Protein AF-A0A2G6EPQ1-F1 (afdb_monomer)

Secondary structure (DSSP, 8-state):
-TTTS-SSHHHHTTSBPTTSSSBHHHHHHHHHHHTTPPPTTS-SS-HHHHHHHHHHHHHHHHT-HHHHHHHTT-S-HHHHHHHHHHHHHHHHHHHHHHHHHHHHHHHHHHHHHHTTTTS-EEGGG--HHHHHHHHTTSEEE--SSSS-EE---SS-SBSSS--BSS-TT-GGGB-TTSPBPBS-B------TTT-SS---EEE-HHHHHHHHHHHTT--HHHHHHHHHHHHHHHHHHHHHHHHHHHHIIIIIIIIIII-TT--HHHHHHHHHHHHHHHHHHHHHHHHS--TTHHHHHHHHHHHHHHHHHHHHHHHHH-TT---

Mean predicted aligned error: 8.38 Å

Sequence (323 aa):
MQITGHFFPQTGLGGTVAGGDTFLLQALDKSLVDLGFSEYTSGIKNKIDVFAITAALMFGTAGLPHVIVRFFTVPKVKDARSSAGWALFFIALLYTTAGAVGAFARYNVIETVNTKDNTGTDYVQMPQWFKNWENSGLISWYDHNGDGKVQYAAGKSVQGKPQFVGTSTDPKARGEYGQRLVTNPSDGKFDINKQPFANELYVDRDIMVLANPEIAKLPNWVIALVAAGAMAAALSTAAGLLLVISTAVAHDLLKKTIKPDISERSELLSARLAAAAAIGIAGYFGLNPPGYVAALVALAFGLASASFFPAIILGIFNKKMNR

Solvent-accessible surface area (backbone atoms only — not comparable to full-atom values): 17632 Å² total; per-residue (Å²): 77,86,58,35,61,35,90,50,48,54,65,26,46,79,19,37,30,64,93,53,92,49,37,38,56,60,53,42,26,50,57,29,38,58,26,45,36,74,44,77,85,57,78,93,62,57,68,65,57,52,49,51,54,51,48,26,48,55,37,10,58,72,37,36,65,70,60,56,58,59,54,72,73,45,94,44,72,70,59,39,53,51,53,49,50,53,50,51,50,54,50,51,56,48,62,51,31,50,61,25,45,44,52,52,18,54,46,51,53,45,45,69,34,18,38,94,81,68,74,32,35,46,54,79,75,53,56,68,61,58,57,53,39,35,57,70,58,50,28,47,61,46,75,78,85,75,79,62,43,39,31,69,33,44,74,53,23,36,63,76,73,80,41,58,44,74,54,80,84,44,78,87,21,39,44,97,76,68,45,62,36,61,76,40,65,38,91,45,79,66,57,75,91,44,19,91,58,46,13,16,45,39,71,43,79,81,45,46,56,70,44,31,46,56,76,69,66,52,60,68,71,57,49,51,51,54,54,49,49,54,50,50,53,52,50,54,50,51,54,46,52,41,50,47,52,11,46,45,49,22,48,54,44,35,30,71,66,73,41,70,88,60,50,72,70,57,3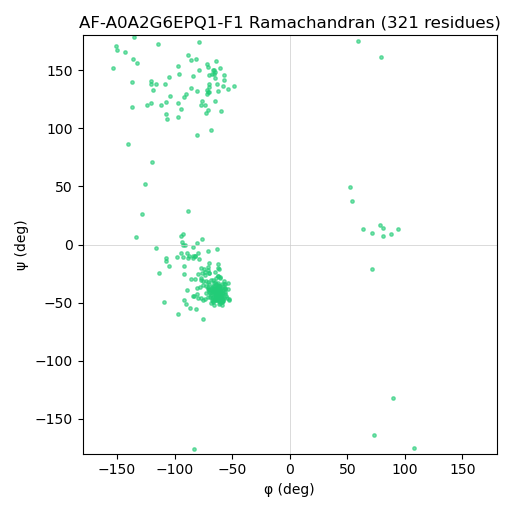6,55,50,43,20,52,50,45,34,52,50,51,49,53,53,52,50,53,43,65,77,55,64,64,98,49,56,70,57,53,52,52,48,52,29,41,49,32,27,68,55,40,27,55,55,52,50,38,65,74,73,36,92,84,64,78,134

pLDDT: mean 85.07, std 6.99, range [52.41, 95.69]

Foldseek 3Di:
DQFFPDPALLVLQQGHGPPDPDRLLRLLQVLQQQQQHHRPPDDPDDPVVVVVLVLLLVLLVVLDPLVVVVLVVDPDPVVSVVVVVVVVVVVVSCVSRVSSLLSLLSVLVSCQALNPVRNGAAPLPRDPLQLVCQLVQQKAFDDPPPPNGQHAGPDDQFDDRWAFDDHSPDPVQADPSRGGDTPTGDPQDDDVVRYPGGGGMHHHSVCSSLSSCVSVVHDPVVSVVVVVVVVCVVVVVLVSVLQVQLCCVLPVVPCVPPNVPDDPVRSVVSSVVSSVVVVVVVVVCVVVPDPCPVVVVSVSSNVSSVPRSVVVCCVVPPPPDDD

Radius of gyration: 24.63 Å; Cα contacts (8 Å, |Δi|>4): 369; chains: 1; bounding box: 64×42×74 Å

Structure (mmCIF, N/CA/C/O backbone):
data_AF-A0A2G6EPQ1-F1
#
_entry.id   AF-A0A2G6EPQ1-F1
#
loop_
_atom_site.group_PDB
_atom_site.id
_atom_site.type_symbol
_atom_site.label_atom_id
_atom_site.label_alt_id
_atom_site.label_comp_id
_atom_site.label_asym_id
_atom_site.label_entity_id
_atom_site.label_seq_id
_atom_site.pdbx_PDB_ins_code
_atom_site.Cartn_x
_atom_site.Cartn_y
_atom_site.Cartn_z
_atom_site.occupancy
_atom_site.B_iso_or_equiv
_atom_site.auth_seq_id
_atom_site.auth_comp_id
_atom_site.auth_asym_id
_atom_site.auth_atom_id
_atom_site.pdbx_PDB_model_num
ATOM 1 N N . MET A 1 1 ? 6.751 -19.702 -4.506 1.00 52.41 1 MET A N 1
ATOM 2 C CA . MET A 1 1 ? 7.150 -20.922 -5.245 1.00 52.41 1 MET A CA 1
ATOM 3 C C . MET A 1 1 ? 8.056 -20.642 -6.438 1.00 52.41 1 MET A C 1
ATOM 5 O O . MET A 1 1 ? 9.127 -21.217 -6.448 1.00 52.41 1 MET A O 1
ATOM 9 N N . GLN A 1 2 ? 7.703 -19.776 -7.400 1.00 57.97 2 GLN A N 1
ATOM 10 C CA . GLN A 1 2 ? 8.540 -19.586 -8.604 1.00 57.97 2 GLN A CA 1
ATOM 11 C C . GLN A 1 2 ? 9.877 -18.863 -8.357 1.00 57.97 2 GLN A C 1
ATOM 13 O O . GLN A 1 2 ? 10.858 -19.222 -8.990 1.00 57.97 2 GLN A O 1
ATOM 18 N N . ILE A 1 3 ? 9.940 -17.906 -7.420 1.00 60.66 3 ILE A N 1
ATOM 19 C CA . ILE A 1 3 ? 11.172 -17.127 -7.183 1.00 60.66 3 ILE A CA 1
ATOM 20 C C . ILE A 1 3 ? 12.090 -17.783 -6.155 1.00 60.66 3 ILE A C 1
ATOM 22 O O . ILE A 1 3 ? 13.284 -17.735 -6.345 1.00 60.66 3 ILE A O 1
ATOM 26 N N . THR A 1 4 ? 11.585 -18.378 -5.069 1.00 61.91 4 THR A N 1
ATOM 27 C CA . THR A 1 4 ? 12.445 -18.933 -3.995 1.00 61.91 4 THR A CA 1
ATOM 28 C C . THR A 1 4 ? 12.049 -20.334 -3.532 1.00 61.91 4 THR A C 1
ATOM 30 O O . THR A 1 4 ? 12.541 -20.823 -2.525 1.00 61.91 4 THR A O 1
ATOM 33 N N . GLY A 1 5 ? 11.091 -20.992 -4.194 1.00 64.06 5 GLY A N 1
ATOM 34 C CA . GLY A 1 5 ? 10.614 -22.326 -3.793 1.00 64.06 5 GLY A CA 1
ATOM 35 C C . GLY A 1 5 ? 9.773 -22.374 -2.507 1.00 64.06 5 GLY A C 1
ATOM 36 O O . GLY A 1 5 ? 8.959 -23.279 -2.350 1.00 64.06 5 GLY A O 1
ATOM 37 N N . HIS A 1 6 ? 9.864 -21.376 -1.624 1.00 71.44 6 HIS A N 1
ATOM 38 C CA . HIS A 1 6 ? 9.130 -21.353 -0.357 1.00 71.44 6 HIS A CA 1
ATOM 39 C C . HIS A 1 6 ? 7.613 -21.146 -0.531 1.00 71.44 6 HIS A C 1
ATOM 41 O O . HIS A 1 6 ? 7.149 -20.422 -1.425 1.00 71.44 6 HIS A O 1
ATOM 47 N N . PHE A 1 7 ? 6.845 -21.785 0.361 1.00 71.81 7 PHE A N 1
ATOM 48 C CA . PHE A 1 7 ? 5.388 -21.646 0.458 1.00 71.81 7 PHE A CA 1
ATOM 49 C C . PHE A 1 7 ? 4.988 -20.333 1.140 1.00 71.81 7 PHE A C 1
ATOM 51 O O . PHE A 1 7 ? 4.135 -19.608 0.634 1.00 71.81 7 PHE A O 1
ATOM 58 N N . PHE A 1 8 ? 5.637 -19.992 2.258 1.00 74.44 8 PHE A N 1
ATOM 59 C CA . PHE A 1 8 ? 5.368 -18.748 2.973 1.00 74.44 8 PHE A CA 1
ATOM 60 C C . PHE A 1 8 ? 6.270 -17.610 2.464 1.00 74.44 8 PHE A C 1
ATOM 62 O O . PHE A 1 8 ? 7.496 -17.770 2.447 1.00 74.44 8 PHE A O 1
ATOM 69 N N . PRO A 1 9 ? 5.712 -16.434 2.113 1.00 74.75 9 PRO A N 1
ATOM 70 C CA . PRO A 1 9 ? 6.507 -15.297 1.645 1.00 74.75 9 PRO A CA 1
ATOM 71 C C . PRO A 1 9 ? 7.568 -14.854 2.659 1.00 74.75 9 PRO A C 1
ATOM 73 O O . PRO A 1 9 ? 8.707 -14.593 2.286 1.00 74.75 9 PRO A O 1
ATOM 76 N N . GLN A 1 10 ? 7.227 -14.870 3.951 1.00 78.06 10 GLN A N 1
ATOM 77 C CA . GLN A 1 10 ? 8.130 -14.499 5.047 1.00 78.06 10 GLN A CA 1
ATOM 78 C C . GLN A 1 10 ? 9.412 -15.343 5.106 1.00 78.06 10 GLN A C 1
ATOM 80 O O . GLN A 1 10 ? 10.482 -14.809 5.368 1.00 78.06 10 GLN A O 1
ATOM 85 N N . THR A 1 11 ? 9.330 -16.644 4.806 1.00 75.50 11 THR A N 1
ATOM 86 C CA . THR A 1 11 ? 10.513 -17.517 4.739 1.00 75.50 11 THR A CA 1
ATOM 87 C C . THR A 1 11 ? 11.271 -17.352 3.427 1.00 75.50 11 THR A C 1
ATOM 89 O O . THR A 1 11 ? 12.472 -17.573 3.379 1.00 75.50 11 THR A O 1
ATOM 92 N N . GLY A 1 12 ? 10.578 -16.927 2.367 1.00 68.62 12 GLY A N 1
ATOM 93 C CA . GLY A 1 12 ? 11.183 -16.693 1.063 1.00 68.62 12 GLY A CA 1
ATOM 94 C C . GLY A 1 12 ? 12.023 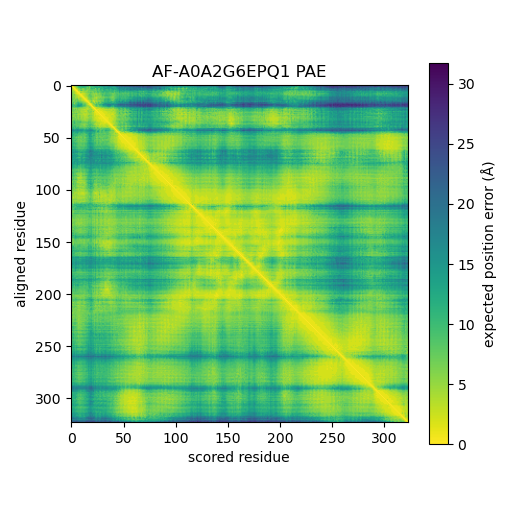-15.414 0.983 1.00 68.62 12 GLY A C 1
ATOM 95 O O . GLY A 1 12 ? 12.893 -15.351 0.127 1.00 68.62 12 GLY A O 1
ATOM 96 N N . LEU A 1 13 ? 11.817 -14.430 1.868 1.00 70.19 13 LEU A N 1
ATOM 97 C CA . LEU A 1 13 ? 12.670 -13.232 1.964 1.00 70.19 13 LEU A CA 1
ATOM 98 C C . LEU A 1 13 ? 14.141 -13.583 2.226 1.00 70.19 13 LEU A C 1
ATOM 100 O O . LEU A 1 13 ? 15.034 -12.996 1.626 1.00 70.19 13 LEU A O 1
ATOM 104 N N . GLY A 1 14 ? 14.378 -14.550 3.114 1.00 67.31 14 GLY A N 1
ATOM 105 C CA . GLY A 1 14 ? 15.708 -15.084 3.418 1.00 67.31 14 GLY A CA 1
ATOM 106 C C . GLY A 1 14 ? 16.086 -16.311 2.586 1.00 67.31 14 GLY A C 1
ATOM 107 O O . GLY A 1 14 ? 17.072 -16.964 2.905 1.00 67.31 14 GLY A O 1
ATOM 108 N N . GLY A 1 15 ? 15.290 -16.662 1.571 1.00 72.88 15 GLY A N 1
ATOM 109 C CA . GLY A 1 15 ? 15.537 -17.806 0.695 1.00 72.88 15 GLY A CA 1
ATOM 110 C C . GLY A 1 15 ? 16.422 -17.449 -0.500 1.00 72.88 15 GLY A C 1
ATOM 111 O O . GLY A 1 15 ? 16.584 -16.274 -0.846 1.00 72.88 15 GLY A O 1
ATOM 112 N N . THR A 1 16 ? 16.983 -18.469 -1.146 1.00 74.06 16 THR A N 1
ATOM 113 C CA . THR A 1 16 ? 17.725 -18.316 -2.404 1.00 74.06 16 THR A CA 1
ATOM 114 C C . THR A 1 16 ? 16.779 -18.184 -3.591 1.00 74.06 16 THR A C 1
ATOM 116 O O . THR A 1 16 ? 15.658 -18.700 -3.567 1.00 74.06 16 THR A O 1
ATOM 119 N N . VAL A 1 17 ? 17.213 -17.468 -4.629 1.00 72.12 17 VAL A N 1
ATOM 120 C CA . VAL A 1 17 ? 16.462 -17.380 -5.886 1.00 72.12 17 VAL A CA 1
ATOM 121 C C . VAL A 1 17 ? 16.511 -18.734 -6.606 1.00 72.12 17 VAL A C 1
ATOM 123 O O . VAL A 1 17 ? 17.543 -19.400 -6.648 1.00 72.12 17 VAL A O 1
ATOM 126 N N . ALA A 1 18 ? 15.386 -19.171 -7.163 1.00 60.66 18 ALA A N 1
ATOM 127 C CA . ALA A 1 18 ? 15.215 -20.459 -7.810 1.00 60.66 18 ALA A CA 1
ATOM 128 C C . ALA A 1 18 ? 16.200 -20.587 -8.982 1.00 60.66 18 ALA A C 1
ATOM 130 O O . ALA A 1 18 ? 16.114 -19.850 -9.963 1.00 60.66 18 ALA A O 1
ATOM 131 N N . GLY A 1 19 ? 17.136 -21.532 -8.862 1.00 57.78 19 GLY A N 1
ATOM 132 C CA . GLY A 1 19 ? 18.186 -21.768 -9.856 1.00 57.78 19 GLY A CA 1
ATOM 133 C C . GLY A 1 19 ? 19.515 -21.045 -9.601 1.00 57.78 19 GLY A C 1
ATOM 134 O O . GLY A 1 19 ? 20.340 -21.020 -10.509 1.00 57.78 19 GLY A O 1
ATOM 135 N N . GLY A 1 20 ? 19.748 -20.484 -8.406 1.00 61.66 20 GLY A N 1
ATOM 136 C CA . GLY A 1 20 ? 21.048 -19.930 -8.008 1.00 61.66 20 GLY A CA 1
ATOM 137 C C . GLY A 1 20 ? 21.327 -20.000 -6.500 1.00 61.66 20 GLY A C 1
ATOM 138 O O . GLY A 1 20 ? 20.440 -20.305 -5.704 1.00 61.66 20 GLY A O 1
ATOM 139 N N . ASP A 1 21 ? 22.568 -19.683 -6.115 1.00 68.88 21 ASP A N 1
ATOM 140 C CA . ASP A 1 21 ? 23.042 -19.686 -4.715 1.00 68.88 21 ASP A CA 1
ATOM 141 C C . ASP A 1 21 ? 22.877 -18.325 -4.010 1.00 68.88 21 ASP A C 1
ATOM 143 O O . ASP A 1 21 ? 23.226 -18.164 -2.840 1.00 68.88 21 ASP A O 1
ATOM 147 N N . THR A 1 22 ? 22.356 -17.314 -4.707 1.00 73.81 22 THR A N 1
ATOM 148 C CA . THR A 1 22 ? 22.170 -15.962 -4.169 1.00 73.81 22 THR A CA 1
ATOM 149 C C . THR A 1 22 ? 20.847 -15.816 -3.427 1.00 73.81 22 THR A C 1
ATOM 151 O O . THR A 1 22 ? 19.779 -16.200 -3.911 1.00 73.81 22 THR A O 1
ATOM 154 N N . PHE A 1 23 ? 20.911 -15.194 -2.249 1.00 82.00 23 PHE A N 1
ATOM 155 C CA . PHE A 1 23 ? 19.728 -14.805 -1.485 1.00 82.00 23 PHE A CA 1
ATOM 156 C C . PHE A 1 23 ? 18.909 -13.754 -2.237 1.00 82.00 23 PHE A C 1
ATOM 158 O O . PHE A 1 23 ? 19.473 -12.841 -2.842 1.00 82.00 23 PHE A O 1
ATOM 165 N N . LEU A 1 24 ? 17.580 -13.835 -2.139 1.00 79.38 24 LEU A N 1
ATOM 166 C CA . LEU A 1 24 ? 16.664 -12.886 -2.777 1.00 79.38 24 LEU A CA 1
ATOM 167 C C . LEU A 1 24 ? 16.995 -11.433 -2.425 1.00 79.38 24 LEU A C 1
ATOM 169 O O . LEU A 1 24 ? 17.049 -10.589 -3.311 1.00 79.38 24 LEU A O 1
ATOM 173 N N . LEU A 1 25 ? 17.218 -11.140 -1.141 1.00 79.00 25 LEU A N 1
ATOM 174 C CA . LEU A 1 25 ? 17.531 -9.783 -0.687 1.00 79.00 25 LEU A CA 1
ATOM 175 C C . LEU A 1 25 ? 18.829 -9.257 -1.300 1.00 79.00 25 LEU A C 1
ATOM 177 O O . LEU A 1 25 ? 18.876 -8.110 -1.721 1.00 79.00 25 LEU A O 1
ATOM 181 N N . GLN A 1 26 ? 19.844 -10.110 -1.422 1.00 79.88 26 GLN A N 1
ATOM 182 C CA . GLN A 1 26 ? 21.113 -9.736 -2.037 1.00 79.88 26 GLN A CA 1
ATOM 183 C C . GLN A 1 26 ? 20.970 -9.531 -3.551 1.00 79.88 26 GLN A C 1
ATOM 185 O O . GLN A 1 26 ? 21.533 -8.590 -4.104 1.00 79.88 26 GLN A O 1
ATOM 190 N N . ALA A 1 27 ? 20.203 -10.392 -4.226 1.00 77.81 27 ALA A N 1
ATOM 191 C CA . ALA A 1 27 ? 19.904 -10.247 -5.648 1.00 77.81 27 ALA A CA 1
ATOM 192 C C . ALA A 1 27 ? 19.096 -8.968 -5.927 1.00 77.81 27 ALA A C 1
ATOM 194 O O . ALA A 1 27 ? 19.376 -8.260 -6.893 1.00 77.81 27 ALA A O 1
ATOM 195 N N . LEU A 1 28 ? 18.133 -8.654 -5.057 1.00 80.00 28 LEU A N 1
ATOM 196 C CA . LEU A 1 28 ? 17.343 -7.432 -5.123 1.00 80.00 28 LEU A CA 1
ATOM 197 C C . LEU A 1 28 ? 18.207 -6.195 -4.862 1.00 80.00 28 LEU A C 1
ATOM 199 O O . LEU A 1 28 ? 18.148 -5.265 -5.655 1.00 80.00 28 LEU A O 1
ATOM 203 N N . ASP A 1 29 ? 19.026 -6.185 -3.808 1.00 84.56 29 ASP A N 1
ATOM 204 C CA . ASP A 1 29 ? 19.921 -5.062 -3.507 1.00 84.56 29 ASP A CA 1
ATOM 205 C C . ASP A 1 29 ? 20.882 -4.799 -4.666 1.00 84.56 29 ASP A C 1
ATOM 207 O O . ASP A 1 29 ? 20.982 -3.663 -5.122 1.00 84.56 29 ASP A O 1
ATOM 211 N N . LYS A 1 30 ? 21.504 -5.848 -5.219 1.00 83.88 30 LYS A N 1
ATOM 212 C CA . LYS A 1 30 ? 22.379 -5.722 -6.389 1.00 83.88 30 LYS A CA 1
ATOM 213 C C . LYS A 1 30 ? 21.639 -5.127 -7.588 1.00 83.88 30 LYS A C 1
ATOM 215 O O . LYS A 1 30 ? 22.087 -4.137 -8.148 1.00 83.88 30 LYS A O 1
ATOM 220 N N . SER A 1 31 ? 20.488 -5.695 -7.948 1.00 80.19 31 SER A N 1
ATOM 221 C CA . SER A 1 31 ? 19.692 -5.214 -9.081 1.00 80.19 31 SER A CA 1
ATOM 222 C C . SER A 1 31 ? 19.242 -3.762 -8.894 1.00 80.19 31 SER A C 1
ATOM 224 O O . SER A 1 31 ? 19.249 -2.983 -9.840 1.00 80.19 31 SER A O 1
ATOM 226 N N . LEU A 1 32 ? 18.895 -3.365 -7.670 1.00 82.88 32 LEU A N 1
ATOM 227 C CA . LEU A 1 32 ? 18.527 -1.989 -7.362 1.00 82.88 32 LEU A CA 1
ATOM 228 C C . LEU A 1 32 ? 19.705 -1.029 -7.485 1.00 82.88 32 LEU A C 1
ATOM 230 O O . LEU A 1 32 ? 19.544 0.021 -8.104 1.00 82.88 32 LEU A O 1
ATOM 234 N N . VAL A 1 33 ? 20.861 -1.389 -6.931 1.00 85.19 33 VAL A N 1
ATOM 235 C CA . VAL A 1 33 ? 22.076 -0.569 -7.000 1.00 85.19 33 VAL A CA 1
ATOM 236 C C . VAL A 1 33 ? 22.552 -0.421 -8.444 1.00 85.19 33 VAL A C 1
ATOM 238 O O . VAL A 1 33 ? 22.836 0.699 -8.859 1.00 85.19 33 VAL A O 1
ATOM 241 N N . ASP A 1 34 ? 22.547 -1.502 -9.229 1.00 83.31 34 ASP A N 1
ATOM 242 C CA . ASP A 1 34 ? 22.919 -1.483 -10.652 1.00 83.31 34 ASP A CA 1
ATOM 243 C C . ASP A 1 34 ? 22.005 -0.551 -11.476 1.00 83.31 34 ASP A C 1
ATOM 245 O O . ASP A 1 34 ? 22.421 0.019 -12.483 1.00 83.31 34 ASP A O 1
ATOM 249 N N . LEU A 1 35 ? 20.759 -0.359 -11.034 1.00 83.25 35 LEU A N 1
ATOM 250 C CA . LEU A 1 35 ? 19.774 0.529 -11.656 1.00 83.25 35 LEU A CA 1
ATOM 251 C C . LEU A 1 35 ? 19.741 1.936 -11.035 1.00 83.25 35 LEU A C 1
ATOM 253 O O . LEU A 1 35 ? 18.857 2.728 -11.363 1.00 83.25 35 LEU A O 1
ATOM 257 N N . GLY A 1 36 ? 20.673 2.256 -10.134 1.00 78.25 36 GLY A N 1
ATOM 258 C CA . GLY A 1 36 ? 20.800 3.566 -9.492 1.00 78.25 36 GLY A CA 1
ATOM 259 C C . GLY A 1 36 ? 19.858 3.809 -8.306 1.00 78.25 36 GLY A C 1
ATOM 260 O O . GLY A 1 36 ? 19.782 4.932 -7.798 1.00 78.25 36 GLY A O 1
ATOM 261 N N . PHE A 1 37 ? 19.115 2.795 -7.849 1.00 83.75 37 PHE A N 1
ATOM 262 C CA . PHE A 1 37 ? 18.295 2.883 -6.639 1.00 83.75 37 PHE A CA 1
ATOM 263 C C . PHE A 1 37 ? 19.137 2.674 -5.374 1.00 83.75 37 PHE A C 1
ATOM 265 O O . PHE A 1 37 ? 20.203 2.067 -5.390 1.00 83.75 37 PHE A O 1
ATOM 272 N N . SER A 1 38 ? 18.617 3.137 -4.236 1.00 80.06 38 SER A N 1
ATOM 273 C CA . SER A 1 38 ? 19.144 2.736 -2.932 1.00 80.06 38 SER A CA 1
ATOM 274 C C . SER A 1 38 ? 18.872 1.253 -2.671 1.00 80.06 38 SER A C 1
ATOM 276 O O . SER A 1 38 ? 17.799 0.755 -3.033 1.00 80.06 38 SER A O 1
ATOM 278 N N . GLU A 1 39 ? 19.791 0.595 -1.963 1.00 79.81 39 GLU A N 1
ATOM 279 C CA . GLU A 1 39 ? 19.600 -0.759 -1.434 1.00 79.81 39 GLU A CA 1
ATOM 280 C C . GLU A 1 39 ? 18.250 -0.862 -0.715 1.00 79.81 39 GLU A C 1
ATOM 282 O O . GLU A 1 39 ? 17.864 0.027 0.055 1.00 79.81 39 GLU A O 1
ATOM 287 N N . TYR A 1 40 ? 17.534 -1.957 -0.952 1.00 76.88 40 TYR A N 1
ATOM 288 C CA . TYR A 1 40 ? 16.266 -2.256 -0.299 1.00 76.88 40 TYR A CA 1
ATOM 289 C C . TYR A 1 40 ? 16.439 -2.404 1.216 1.00 76.88 40 TYR A C 1
ATOM 291 O O . TYR A 1 40 ? 15.544 -2.048 1.982 1.00 76.88 40 TYR A O 1
ATOM 299 N N . THR A 1 41 ? 17.593 -2.920 1.645 1.00 76.06 41 THR A N 1
ATOM 300 C CA . THR A 1 41 ? 17.926 -3.160 3.055 1.00 76.06 41 THR A CA 1
ATOM 301 C C . THR A 1 41 ? 18.484 -1.928 3.777 1.00 76.06 41 THR A C 1
ATOM 303 O O . THR A 1 41 ? 18.540 -1.916 5.011 1.00 76.06 41 THR A O 1
ATOM 306 N N . SER A 1 42 ? 18.835 -0.862 3.049 1.00 74.31 42 SER A N 1
ATOM 307 C CA . SER A 1 42 ? 19.347 0.369 3.655 1.00 74.31 42 SER A CA 1
ATOM 308 C C . SER A 1 42 ? 18.249 1.142 4.401 1.00 74.31 42 SER A C 1
ATOM 310 O O . SER A 1 42 ? 17.142 1.378 3.910 1.00 74.31 42 SER A O 1
ATOM 312 N N . GLY A 1 43 ? 18.542 1.549 5.639 1.00 65.50 43 GLY A N 1
ATOM 313 C CA . GLY A 1 43 ? 17.617 2.335 6.453 1.00 65.50 43 GLY A CA 1
ATOM 314 C C . GLY A 1 43 ? 17.471 3.762 5.919 1.00 65.50 43 GLY A C 1
ATOM 315 O O . GLY A 1 43 ? 18.413 4.542 5.977 1.00 65.50 43 GLY A O 1
ATOM 316 N N . ILE A 1 44 ? 16.271 4.130 5.462 1.00 64.88 44 ILE A N 1
ATOM 317 C CA . ILE A 1 44 ? 15.981 5.448 4.857 1.00 64.88 44 ILE A CA 1
ATOM 318 C C . ILE A 1 44 ? 15.990 6.592 5.899 1.00 64.88 44 ILE A C 1
ATOM 320 O O . ILE A 1 44 ? 16.099 7.765 5.543 1.00 64.88 44 ILE A O 1
ATOM 324 N N . LYS A 1 45 ? 15.853 6.284 7.198 1.00 76.88 45 LYS A N 1
ATOM 325 C CA . LYS A 1 45 ? 15.729 7.272 8.286 1.00 76.88 45 LYS A CA 1
ATOM 326 C C . LYS A 1 45 ? 16.582 6.919 9.499 1.00 76.88 45 LYS A C 1
ATOM 328 O O . LYS A 1 45 ? 16.935 5.760 9.711 1.00 76.88 45 LYS A O 1
ATOM 333 N N . ASN A 1 46 ? 16.854 7.928 10.330 1.00 87.25 46 ASN A N 1
ATOM 334 C CA . ASN A 1 46 ? 17.514 7.740 11.617 1.00 87.25 46 ASN A CA 1
ATOM 335 C C . ASN A 1 46 ? 16.719 6.748 12.487 1.00 87.25 46 ASN A C 1
ATOM 337 O O . ASN A 1 46 ? 15.488 6.777 12.515 1.00 87.25 46 ASN A O 1
ATOM 341 N N . LYS A 1 47 ? 17.418 5.884 13.229 1.00 85.88 47 LYS A N 1
ATOM 342 C CA . LYS A 1 47 ? 16.807 4.862 14.093 1.00 85.88 47 LYS A CA 1
ATOM 343 C C . LYS A 1 47 ? 15.859 5.469 15.129 1.00 85.88 47 LYS A C 1
ATOM 345 O O . LYS A 1 47 ? 14.837 4.863 15.437 1.00 85.88 47 LYS A O 1
ATOM 350 N N . ILE A 1 48 ? 16.172 6.669 15.625 1.00 89.19 48 ILE A N 1
ATOM 351 C CA . ILE A 1 48 ? 15.312 7.403 16.566 1.00 89.19 48 ILE A CA 1
ATOM 352 C C . ILE A 1 48 ? 14.002 7.818 15.889 1.00 89.19 48 ILE A C 1
ATOM 354 O O . ILE A 1 48 ? 12.937 7.595 16.457 1.00 89.19 48 ILE A O 1
ATOM 358 N N . ASP A 1 49 ? 14.060 8.343 14.663 1.00 85.44 49 ASP A N 1
ATOM 359 C CA . ASP A 1 49 ? 12.861 8.730 13.912 1.00 85.44 49 ASP A CA 1
ATOM 360 C C . ASP A 1 49 ? 11.982 7.514 13.623 1.00 85.44 49 ASP A C 1
ATOM 362 O O . ASP A 1 49 ? 10.767 7.566 13.794 1.00 85.44 49 ASP A O 1
ATOM 366 N N . VAL A 1 50 ? 12.593 6.396 13.218 1.00 84.88 50 VAL A N 1
ATOM 367 C CA . VAL A 1 50 ? 11.873 5.139 12.973 1.00 84.88 50 VAL A CA 1
ATOM 368 C C . VAL A 1 50 ? 11.205 4.650 14.254 1.00 84.88 50 VAL A C 1
ATOM 370 O O . VAL A 1 50 ? 10.026 4.297 14.226 1.00 84.88 50 VAL A O 1
ATOM 373 N N . PHE A 1 51 ? 11.918 4.670 15.382 1.00 88.75 51 PHE A N 1
ATOM 374 C CA . PHE A 1 51 ? 11.357 4.299 16.678 1.00 88.75 51 PHE A CA 1
ATOM 375 C C . PHE A 1 51 ? 10.190 5.211 17.072 1.00 88.75 51 PHE A C 1
ATOM 377 O O . PHE A 1 51 ? 9.123 4.710 17.412 1.00 88.75 51 PHE A O 1
ATOM 384 N N . ALA A 1 52 ? 10.354 6.532 16.969 1.00 88.25 52 ALA A N 1
ATOM 385 C CA . ALA A 1 52 ? 9.327 7.505 17.330 1.00 88.25 52 ALA A CA 1
ATOM 386 C C . ALA A 1 52 ? 8.072 7.382 16.452 1.00 88.25 52 ALA A C 1
ATOM 388 O O . ALA A 1 52 ? 6.961 7.371 16.976 1.00 88.25 52 ALA A O 1
ATOM 389 N N . ILE A 1 53 ? 8.232 7.230 15.132 1.00 86.19 53 ILE A N 1
ATOM 390 C CA . ILE A 1 53 ? 7.110 7.028 14.201 1.00 86.19 53 ILE A CA 1
ATOM 391 C C . ILE A 1 53 ? 6.401 5.702 14.497 1.00 86.19 53 ILE A C 1
ATOM 393 O O . ILE A 1 53 ? 5.172 5.655 14.531 1.00 86.19 53 ILE A O 1
ATOM 397 N N . THR A 1 54 ? 7.162 4.635 14.751 1.00 86.62 54 THR A N 1
ATOM 398 C CA . THR A 1 54 ? 6.597 3.320 15.085 1.00 86.62 54 THR A CA 1
ATOM 399 C C . THR A 1 54 ? 5.820 3.382 16.398 1.00 86.62 54 THR A C 1
ATOM 401 O O . THR A 1 54 ? 4.679 2.930 16.459 1.00 86.62 54 THR A O 1
ATOM 404 N N . ALA A 1 55 ? 6.392 4.007 17.429 1.00 87.38 55 ALA A N 1
ATOM 405 C CA . ALA A 1 55 ? 5.739 4.213 18.715 1.00 87.38 55 ALA A CA 1
ATOM 406 C C . ALA A 1 55 ? 4.456 5.045 18.568 1.00 87.38 55 ALA A C 1
ATOM 408 O O . ALA A 1 55 ? 3.409 4.634 19.061 1.00 87.38 55 ALA A O 1
ATOM 409 N N . ALA A 1 56 ? 4.502 6.158 17.828 1.00 88.44 56 ALA A N 1
ATOM 410 C CA . ALA A 1 56 ? 3.334 6.997 17.569 1.00 88.44 56 ALA A CA 1
ATOM 411 C C . ALA A 1 56 ? 2.213 6.229 16.850 1.00 88.44 56 ALA A C 1
ATOM 413 O O . ALA A 1 56 ? 1.042 6.377 17.194 1.00 88.44 56 ALA A O 1
ATOM 414 N N . LEU A 1 57 ? 2.551 5.364 15.890 1.00 86.88 57 LEU A N 1
ATOM 415 C CA . LEU A 1 57 ? 1.566 4.537 15.195 1.00 86.88 57 LEU A CA 1
ATOM 416 C C . LEU A 1 57 ? 0.959 3.467 16.122 1.00 86.88 57 LEU A C 1
ATOM 418 O O . LEU A 1 57 ? -0.258 3.270 16.132 1.00 86.88 57 LEU A O 1
ATOM 422 N N . MET A 1 58 ? 1.778 2.797 16.936 1.00 87.75 58 MET A N 1
ATOM 423 C CA . MET A 1 58 ? 1.317 1.762 17.870 1.00 87.75 58 MET A CA 1
ATOM 424 C C . MET A 1 58 ? 0.454 2.339 18.999 1.00 87.75 58 MET A C 1
ATOM 426 O O . MET A 1 58 ? -0.632 1.836 19.282 1.00 87.75 58 MET A O 1
ATOM 430 N N . PHE A 1 59 ? 0.903 3.418 19.633 1.00 89.19 59 PHE A N 1
ATOM 431 C CA . PHE A 1 59 ? 0.159 4.077 20.705 1.00 89.19 59 PHE A CA 1
ATOM 432 C C . PHE A 1 59 ? -1.077 4.800 20.172 1.00 89.19 59 PHE A C 1
ATOM 434 O O . PHE A 1 59 ? -2.142 4.734 20.786 1.00 89.19 59 PHE A O 1
ATOM 441 N N . GLY A 1 60 ? -0.968 5.421 18.994 1.00 87.19 60 GLY A N 1
ATOM 442 C CA . GLY A 1 60 ? -2.092 6.041 18.305 1.00 87.19 60 GLY A CA 1
ATOM 443 C C . GLY A 1 60 ? -3.195 5.031 18.005 1.00 87.19 60 GLY A C 1
ATOM 444 O O . GLY A 1 60 ? -4.340 5.264 18.370 1.00 87.19 60 GLY A O 1
ATOM 445 N N . THR A 1 61 ? -2.865 3.877 17.414 1.00 84.56 61 THR A N 1
ATOM 446 C CA . THR A 1 61 ? -3.855 2.818 17.133 1.00 84.56 61 THR A CA 1
ATOM 447 C C . THR A 1 61 ? -4.495 2.249 18.401 1.00 84.56 61 THR A C 1
ATOM 449 O O . THR A 1 61 ? -5.709 2.046 18.421 1.00 84.56 61 THR A O 1
ATOM 452 N N . ALA A 1 62 ? -3.721 2.054 19.474 1.00 82.56 62 ALA A N 1
ATOM 453 C CA . ALA A 1 62 ? -4.238 1.581 20.759 1.00 82.56 62 ALA A CA 1
ATOM 454 C C . ALA A 1 62 ? -5.200 2.578 21.433 1.00 82.56 62 ALA A C 1
ATOM 456 O O . ALA A 1 62 ? -6.131 2.165 22.123 1.00 82.56 62 ALA A O 1
ATOM 457 N N . GLY A 1 63 ? -4.988 3.883 21.233 1.00 78.75 63 GLY A N 1
ATOM 458 C CA . GLY A 1 63 ? -5.816 4.940 21.814 1.00 78.75 63 GLY A CA 1
ATOM 459 C C . GLY A 1 63 ? -7.140 5.198 21.089 1.00 78.75 63 GLY A C 1
ATOM 460 O O . GLY A 1 63 ? -7.953 5.980 21.580 1.00 78.75 63 GLY A O 1
ATOM 461 N N . LEU A 1 64 ? -7.380 4.582 19.924 1.00 82.12 64 LEU A N 1
ATOM 462 C CA . LEU A 1 64 ? -8.558 4.900 19.121 1.00 82.12 64 LEU A CA 1
ATOM 463 C C . LEU A 1 64 ? -9.834 4.196 19.633 1.00 82.12 64 LEU A C 1
ATOM 465 O O . LEU A 1 64 ? -9.854 2.969 19.784 1.00 82.12 64 LEU A O 1
ATOM 469 N N . PRO A 1 65 ? -10.956 4.931 19.789 1.00 73.31 65 PRO A N 1
ATOM 470 C CA . PRO A 1 65 ? -12.207 4.382 20.324 1.00 73.31 65 PRO A CA 1
ATOM 471 C C . PRO A 1 65 ? -12.766 3.178 19.553 1.00 73.31 65 PRO A C 1
ATOM 473 O O . PRO A 1 65 ? -13.367 2.290 20.154 1.00 73.31 65 PRO A O 1
ATOM 476 N N . HIS A 1 66 ? -12.541 3.105 18.236 1.00 78.94 66 HIS A N 1
ATOM 477 C CA . HIS A 1 66 ? -13.079 2.030 17.390 1.00 78.94 66 HIS A CA 1
ATOM 478 C C . HIS A 1 66 ? -12.573 0.630 17.779 1.00 78.94 66 HIS A C 1
ATOM 480 O O . HIS A 1 66 ? -13.268 -0.357 17.534 1.00 78.94 66 HIS A O 1
ATOM 486 N N . VAL A 1 67 ? -11.381 0.530 18.382 1.00 77.94 67 VAL A N 1
ATOM 487 C CA . VAL A 1 67 ? -10.827 -0.738 18.884 1.00 77.94 67 VAL A CA 1
ATOM 488 C C . VAL A 1 67 ? -11.373 -1.039 20.277 1.00 77.94 67 VAL A C 1
ATOM 490 O O . VAL A 1 67 ? -11.808 -2.157 20.545 1.00 77.94 67 VAL A O 1
ATOM 493 N N . ILE A 1 68 ? -11.403 -0.031 21.150 1.00 74.25 68 ILE A N 1
ATOM 494 C CA . ILE A 1 68 ? -11.805 -0.175 22.554 1.00 74.25 68 ILE A CA 1
ATOM 495 C C . ILE A 1 68 ? -13.270 -0.617 22.666 1.00 74.25 68 ILE A C 1
ATOM 497 O O . ILE A 1 68 ? -13.579 -1.550 23.406 1.00 74.25 68 ILE A O 1
ATOM 501 N N . VAL A 1 69 ? -14.166 -0.016 21.878 1.00 72.38 69 VAL A N 1
ATOM 502 C CA . VAL A 1 69 ? -15.604 -0.338 21.902 1.00 72.38 69 VAL A CA 1
ATOM 503 C C . VAL A 1 69 ? -15.870 -1.805 21.541 1.00 72.38 69 VAL A C 1
ATOM 505 O O . VAL A 1 69 ? -16.809 -2.401 22.066 1.00 72.38 69 VAL A O 1
ATOM 508 N N . ARG A 1 70 ? -15.013 -2.439 20.727 1.00 77.44 70 ARG A N 1
ATOM 509 C CA . ARG A 1 70 ? -15.143 -3.867 20.386 1.00 77.44 70 ARG A CA 1
ATOM 510 C C . ARG A 1 70 ? -14.842 -4.803 21.556 1.00 77.44 70 ARG A C 1
ATOM 512 O O . ARG A 1 70 ? -15.348 -5.917 21.565 1.00 77.44 70 ARG A O 1
ATOM 519 N N . PHE A 1 71 ? -14.058 -4.386 22.550 1.00 74.50 71 PHE A N 1
ATOM 520 C CA . PHE A 1 71 ? -13.842 -5.205 23.748 1.00 74.50 71 PHE A CA 1
ATOM 521 C C . PHE A 1 71 ? -15.043 -5.178 24.697 1.00 74.50 71 PHE A C 1
ATOM 523 O O . PHE A 1 71 ? -15.246 -6.134 25.443 1.00 74.50 71 PHE A O 1
ATOM 530 N N . PHE A 1 72 ? -15.865 -4.126 24.639 1.00 72.00 72 PHE A N 1
ATOM 531 C CA . PHE A 1 72 ? -17.052 -3.983 25.483 1.00 72.00 72 PHE A CA 1
ATOM 532 C C . PHE A 1 72 ? -18.280 -4.739 24.968 1.00 72.00 72 PHE A C 1
ATOM 534 O O . PHE A 1 72 ? -19.255 -4.878 25.701 1.00 72.00 72 PHE A O 1
ATOM 541 N N . THR A 1 73 ? -18.245 -5.267 23.743 1.00 80.69 73 THR A N 1
ATOM 542 C CA . THR A 1 73 ? -19.334 -6.099 23.208 1.00 80.69 73 THR A CA 1
ATOM 543 C C . THR A 1 73 ? -19.228 -7.567 23.627 1.00 80.69 73 THR A C 1
ATOM 545 O O . THR A 1 73 ? -20.173 -8.328 23.422 1.00 80.69 73 THR A O 1
ATOM 548 N N . VAL A 1 74 ? -18.106 -7.984 24.229 1.00 81.56 74 VAL A N 1
ATOM 549 C CA . VAL A 1 74 ? -17.880 -9.370 24.654 1.00 81.56 74 VAL A CA 1
ATOM 550 C C . VAL A 1 74 ? -18.217 -9.524 26.144 1.00 81.56 74 VAL A C 1
ATOM 552 O O . VAL A 1 74 ? -17.587 -8.877 26.980 1.00 81.56 74 VAL A O 1
ATOM 555 N N . PRO A 1 75 ? -19.154 -10.414 26.524 1.00 81.50 75 PRO A N 1
ATOM 556 C CA . PRO A 1 75 ? -19.613 -10.531 27.911 1.00 81.50 75 PRO A CA 1
ATOM 557 C C . PRO A 1 75 ? -18.572 -11.139 28.865 1.00 81.50 75 PRO A C 1
ATOM 559 O O . PRO A 1 75 ? -18.665 -10.955 30.077 1.00 81.50 75 PRO A O 1
ATOM 562 N N . LYS A 1 76 ? -17.582 -11.887 28.351 1.00 88.06 76 LYS A N 1
ATOM 563 C CA . LYS A 1 76 ? -16.563 -12.580 29.155 1.00 88.06 76 LYS A CA 1
ATOM 564 C C . LYS A 1 76 ? -15.154 -12.088 28.835 1.00 88.06 76 LYS A C 1
ATOM 566 O O . LYS A 1 76 ? -14.716 -12.094 27.688 1.00 88.06 76 LYS A O 1
ATOM 571 N N . VAL A 1 77 ? -14.380 -11.805 29.884 1.00 83.94 77 VAL A N 1
ATOM 572 C CA . VAL A 1 77 ? -12.976 -11.361 29.777 1.00 83.94 77 VAL A CA 1
ATOM 573 C C . VAL A 1 77 ? -12.084 -12.401 29.083 1.00 83.94 77 VAL A C 1
ATOM 575 O O . VAL A 1 77 ? -11.172 -12.038 28.343 1.00 83.94 77 VAL A O 1
ATOM 578 N N . LYS A 1 78 ? -12.337 -13.701 29.296 1.00 84.81 78 LYS A N 1
ATOM 579 C CA . LYS A 1 78 ? -11.577 -14.784 28.647 1.00 84.81 78 LYS A CA 1
ATOM 580 C C . LYS A 1 78 ? -11.703 -14.724 27.121 1.00 84.81 78 LYS A C 1
ATOM 582 O O . LYS A 1 78 ? -10.695 -14.819 26.423 1.00 84.81 78 LYS A O 1
ATOM 587 N N . ASP A 1 79 ? -12.919 -14.510 26.629 1.00 86.00 79 ASP A N 1
ATOM 588 C CA . ASP A 1 79 ? -13.221 -14.468 25.198 1.00 86.00 79 ASP A CA 1
ATOM 589 C C . ASP A 1 79 ? -12.645 -13.191 24.567 1.00 86.00 79 ASP A C 1
ATOM 591 O O . ASP A 1 79 ? -12.054 -13.245 23.490 1.00 86.00 79 ASP A O 1
ATOM 595 N N . ALA A 1 80 ? -12.679 -12.067 25.296 1.00 82.19 80 ALA A N 1
ATOM 596 C CA . ALA A 1 80 ? -12.024 -10.823 24.888 1.00 82.19 80 ALA A CA 1
ATOM 597 C C . ALA A 1 80 ? -10.499 -10.990 24.714 1.00 82.19 80 ALA A C 1
ATOM 599 O O . ALA A 1 80 ? -9.933 -10.537 23.718 1.00 82.19 80 ALA A O 1
ATOM 600 N N . ARG A 1 81 ? -9.823 -11.695 25.636 1.00 84.69 81 ARG A N 1
ATOM 601 C CA . ARG A 1 81 ? -8.378 -11.987 25.526 1.00 84.69 81 ARG A CA 1
ATOM 602 C C . ARG A 1 81 ? -8.061 -12.927 24.363 1.00 84.69 81 ARG A C 1
ATOM 604 O O . ARG A 1 81 ? -7.070 -12.715 23.671 1.00 84.69 81 ARG A O 1
ATOM 611 N N . SER A 1 82 ? -8.893 -13.944 24.129 1.00 84.75 82 SER A N 1
ATOM 612 C CA . SER A 1 82 ? -8.719 -14.848 22.984 1.00 84.75 82 SER A CA 1
ATOM 613 C C . SER A 1 82 ? -8.897 -14.108 21.656 1.00 84.75 82 SER A C 1
ATOM 615 O O . SER A 1 82 ? -8.070 -14.265 20.759 1.00 84.75 82 SER A O 1
ATOM 617 N N . SER A 1 83 ? -9.901 -13.231 21.559 1.00 85.25 83 SER A N 1
ATOM 618 C CA . SER A 1 83 ? -10.106 -12.373 20.389 1.00 85.25 83 SER A CA 1
ATOM 619 C C . SER A 1 83 ? -8.920 -11.438 20.144 1.00 85.25 83 SER A C 1
ATOM 621 O O . SER A 1 83 ? -8.516 -11.265 18.995 1.00 85.25 83 SER A O 1
ATOM 623 N N . ALA A 1 84 ? -8.337 -10.854 21.198 1.00 83.44 84 ALA A N 1
ATOM 624 C CA . ALA A 1 84 ? -7.123 -10.047 21.077 1.00 83.44 84 ALA A CA 1
ATOM 625 C C . ALA A 1 84 ? -5.938 -10.877 20.560 1.00 83.44 84 ALA A C 1
ATOM 627 O O . ALA A 1 84 ? -5.200 -10.415 19.694 1.00 83.44 84 ALA A O 1
ATOM 628 N N . GLY A 1 85 ? -5.785 -12.116 21.041 1.00 86.62 85 GLY A N 1
ATOM 629 C CA . GLY A 1 85 ? -4.758 -13.045 20.566 1.00 86.62 85 GLY A CA 1
ATOM 630 C C . GLY A 1 85 ? -4.885 -13.356 19.073 1.00 86.62 85 GLY A C 1
ATOM 631 O O . GLY A 1 85 ? -3.902 -13.251 18.344 1.00 86.62 85 GLY A O 1
ATOM 632 N N . TRP A 1 86 ? -6.099 -13.655 18.597 1.00 90.12 86 TRP A N 1
ATOM 633 C CA . TRP A 1 86 ? -6.365 -13.849 17.167 1.00 90.12 86 TRP A CA 1
ATOM 634 C C . TRP A 1 86 ? -6.071 -12.593 16.346 1.00 90.12 86 TRP A C 1
ATOM 636 O O . TRP A 1 86 ? -5.444 -12.685 15.293 1.00 90.12 86 TRP A O 1
ATOM 646 N N . ALA A 1 87 ? -6.469 -11.416 16.836 1.00 86.06 87 ALA A N 1
ATOM 647 C CA . ALA A 1 87 ? -6.166 -10.156 16.168 1.00 86.06 87 ALA A CA 1
ATOM 648 C C . ALA A 1 87 ? -4.650 -9.933 16.045 1.00 86.06 87 ALA A C 1
ATOM 650 O O . ALA A 1 87 ? -4.167 -9.659 14.949 1.00 86.06 87 ALA A O 1
ATOM 651 N N . LEU A 1 88 ? -3.888 -10.121 17.131 1.00 86.44 88 LEU A N 1
ATOM 652 C CA . LEU A 1 88 ? -2.425 -10.021 17.108 1.00 86.44 88 LEU A CA 1
ATOM 653 C C . LEU A 1 88 ? -1.794 -11.034 16.148 1.00 86.44 88 LEU A C 1
ATOM 655 O O . LEU A 1 88 ? -0.865 -10.677 15.431 1.00 86.44 88 LEU A O 1
ATOM 659 N N . PHE A 1 89 ? -2.303 -12.267 16.103 1.00 91.31 89 PHE A N 1
ATOM 660 C CA . PHE A 1 89 ? -1.824 -13.293 15.179 1.00 91.31 89 PHE A CA 1
ATOM 661 C C . PHE A 1 89 ? -2.006 -12.877 13.712 1.00 91.31 89 PHE A C 1
ATOM 663 O O . PHE A 1 89 ? -1.046 -12.917 12.945 1.00 91.31 89 PHE A O 1
ATOM 670 N N . PHE A 1 90 ? -3.204 -12.427 13.320 1.00 90.44 90 PHE A N 1
ATOM 671 C CA . PHE A 1 90 ? -3.460 -11.988 11.942 1.00 90.44 90 PHE A CA 1
ATOM 672 C C . PHE A 1 90 ? -2.698 -10.712 11.578 1.00 90.44 90 PHE A C 1
ATOM 674 O O . PHE A 1 90 ? -2.218 -10.591 10.454 1.00 90.44 90 PHE A O 1
ATOM 681 N N . ILE A 1 91 ? -2.545 -9.783 12.525 1.00 86.88 91 ILE A N 1
ATOM 682 C CA . ILE A 1 91 ? -1.711 -8.590 12.356 1.00 86.88 91 ILE A CA 1
ATOM 683 C C . ILE A 1 91 ? -0.261 -9.009 12.109 1.00 86.88 91 ILE A C 1
ATOM 685 O O . ILE A 1 91 ? 0.326 -8.586 11.118 1.00 86.88 91 ILE A O 1
ATOM 689 N N . ALA A 1 92 ? 0.303 -9.870 12.958 1.00 87.12 92 ALA A N 1
ATOM 690 C CA . ALA A 1 92 ? 1.670 -10.352 12.802 1.00 87.12 92 ALA A CA 1
ATOM 691 C C . ALA A 1 92 ? 1.864 -11.036 11.443 1.00 87.12 92 ALA A C 1
ATOM 693 O O . ALA A 1 92 ? 2.771 -10.658 10.709 1.00 87.12 92 ALA A O 1
ATOM 694 N N . LEU A 1 93 ? 0.963 -11.955 11.075 1.00 88.00 93 LEU A N 1
ATOM 695 C CA . LEU A 1 93 ? 0.969 -12.637 9.780 1.00 88.00 93 LEU A CA 1
ATOM 696 C C . LEU A 1 93 ? 0.965 -11.646 8.606 1.00 88.00 93 LEU A C 1
ATOM 698 O O . LEU A 1 93 ? 1.720 -11.811 7.648 1.00 88.00 93 LEU A O 1
ATOM 702 N N . LEU A 1 94 ? 0.115 -10.619 8.664 1.00 86.81 94 LEU A N 1
ATOM 703 C CA . LEU A 1 94 ? 0.009 -9.617 7.608 1.00 86.81 94 LEU A CA 1
ATOM 704 C C . LEU A 1 94 ? 1.287 -8.780 7.517 1.00 86.81 94 LEU A C 1
ATOM 706 O O . LEU A 1 94 ? 1.841 -8.645 6.428 1.00 86.81 94 LEU A O 1
ATOM 710 N N . TYR A 1 95 ? 1.783 -8.251 8.637 1.00 84.44 95 TYR A N 1
ATOM 711 C CA . TYR A 1 95 ? 2.959 -7.377 8.646 1.00 84.44 95 TYR A CA 1
ATOM 712 C C . TYR A 1 95 ? 4.248 -8.109 8.250 1.00 84.44 95 TYR A C 1
ATOM 714 O O . TYR A 1 95 ? 5.074 -7.526 7.548 1.00 84.44 95 TYR A O 1
ATOM 722 N N . THR A 1 96 ? 4.413 -9.383 8.619 1.00 83.38 96 THR A N 1
ATOM 723 C CA . THR A 1 96 ? 5.564 -10.188 8.168 1.00 83.38 96 THR A CA 1
ATOM 724 C C . THR A 1 96 ? 5.471 -10.546 6.687 1.00 83.38 96 THR A C 1
ATOM 726 O O . THR A 1 96 ? 6.490 -10.639 6.003 1.00 83.38 96 THR A O 1
ATOM 729 N N . THR A 1 97 ? 4.256 -10.720 6.165 1.00 85.75 97 THR A N 1
ATOM 730 C CA . THR A 1 97 ? 4.032 -11.088 4.762 1.00 85.75 97 THR A CA 1
ATOM 731 C C . THR A 1 97 ? 4.120 -9.884 3.824 1.00 85.75 97 THR A C 1
ATOM 733 O O . THR A 1 97 ? 4.664 -10.009 2.729 1.00 85.75 97 THR A O 1
ATOM 736 N N . ALA A 1 98 ? 3.636 -8.710 4.236 1.00 83.88 98 ALA A N 1
ATOM 737 C CA . ALA A 1 98 ? 3.551 -7.523 3.385 1.00 83.88 98 ALA A CA 1
ATOM 738 C C . ALA A 1 98 ? 4.923 -7.078 2.852 1.00 83.88 98 ALA A C 1
ATOM 740 O O . ALA A 1 98 ? 5.079 -6.878 1.647 1.00 83.88 98 ALA A O 1
ATOM 741 N N . GLY A 1 99 ? 5.937 -6.996 3.723 1.00 82.94 99 GLY A N 1
ATOM 742 C CA . GLY A 1 99 ? 7.302 -6.640 3.315 1.00 82.94 99 GLY A CA 1
ATOM 743 C C . GLY A 1 99 ? 7.930 -7.665 2.366 1.00 82.94 99 GLY A C 1
ATOM 744 O O . GLY A 1 99 ? 8.655 -7.292 1.444 1.00 82.94 99 GLY A O 1
ATOM 745 N N . ALA A 1 100 ? 7.600 -8.947 2.546 1.00 83.31 100 ALA A N 1
ATOM 746 C CA . ALA A 1 100 ? 8.073 -10.021 1.680 1.00 83.31 100 ALA A CA 1
ATOM 747 C C . ALA A 1 100 ? 7.466 -9.940 0.283 1.00 83.31 100 ALA A C 1
ATOM 749 O O . ALA A 1 100 ? 8.182 -9.958 -0.714 1.00 83.31 100 ALA A O 1
ATOM 750 N N . VAL A 1 101 ? 6.141 -9.815 0.209 1.00 85.25 101 VAL A N 1
ATOM 751 C CA . VAL A 1 101 ? 5.424 -9.695 -1.064 1.00 85.25 101 VAL A CA 1
ATOM 752 C C . VAL A 1 101 ? 5.839 -8.419 -1.798 1.00 85.25 101 VAL A C 1
ATOM 754 O O . VAL A 1 101 ? 6.001 -8.466 -3.012 1.00 85.25 101 VAL A O 1
ATOM 757 N N . GLY A 1 102 ? 6.092 -7.317 -1.084 1.00 85.94 102 GLY A N 1
ATOM 758 C CA . GLY A 1 102 ? 6.643 -6.088 -1.664 1.00 85.94 102 GLY A CA 1
ATOM 759 C C . GLY A 1 102 ? 8.020 -6.278 -2.307 1.00 85.94 102 GLY A C 1
ATOM 760 O O . GLY A 1 102 ? 8.234 -5.822 -3.431 1.00 85.94 102 GLY A O 1
ATOM 761 N N . ALA A 1 103 ? 8.927 -6.997 -1.641 1.00 84.38 103 ALA A N 1
ATOM 762 C CA . ALA A 1 103 ? 10.239 -7.328 -2.198 1.00 84.38 103 ALA A CA 1
ATOM 763 C C . ALA A 1 103 ? 10.119 -8.209 -3.455 1.00 84.38 103 ALA A C 1
ATOM 765 O O . ALA A 1 103 ? 10.725 -7.901 -4.480 1.00 84.38 103 ALA A O 1
ATOM 766 N N . PHE A 1 104 ? 9.281 -9.253 -3.409 1.00 84.62 104 PHE A N 1
ATOM 767 C CA . PHE A 1 104 ? 9.017 -10.118 -4.566 1.00 84.62 104 PHE A CA 1
ATOM 768 C C . PHE A 1 104 ? 8.408 -9.364 -5.743 1.00 84.62 104 PHE A C 1
ATOM 770 O O . PHE A 1 104 ? 8.838 -9.548 -6.875 1.00 84.62 104 PHE A O 1
ATOM 777 N N . ALA A 1 105 ? 7.425 -8.508 -5.474 1.00 87.94 105 ALA A N 1
ATOM 778 C CA . ALA A 1 105 ? 6.780 -7.678 -6.476 1.00 87.94 105 ALA A CA 1
ATOM 779 C C . ALA A 1 105 ? 7.785 -6.773 -7.191 1.00 87.94 105 ALA A C 1
ATOM 781 O O . ALA A 1 105 ? 7.821 -6.732 -8.418 1.00 87.94 105 ALA A O 1
ATOM 782 N N . ARG A 1 106 ? 8.640 -6.085 -6.424 1.00 86.94 106 ARG A N 1
ATOM 783 C CA . ARG A 1 106 ? 9.664 -5.203 -6.986 1.00 86.94 106 ARG A CA 1
ATOM 784 C C . ARG A 1 106 ? 10.680 -5.976 -7.822 1.00 86.94 106 ARG A C 1
ATOM 786 O O . ARG A 1 106 ? 11.005 -5.539 -8.919 1.00 86.94 106 ARG A O 1
ATOM 793 N N . TYR A 1 107 ? 11.136 -7.125 -7.325 1.00 85.75 107 TYR A N 1
ATOM 794 C CA . TYR A 1 107 ? 12.041 -8.003 -8.063 1.00 85.75 107 TYR A CA 1
ATOM 795 C C . TYR A 1 107 ? 11.421 -8.474 -9.386 1.00 85.75 107 TYR A C 1
ATOM 797 O O . TYR A 1 107 ? 12.032 -8.324 -10.436 1.00 85.75 107 TYR A O 1
ATOM 805 N N . ASN A 1 108 ? 10.172 -8.946 -9.353 1.00 88.12 108 ASN A N 1
ATOM 806 C CA . ASN A 1 108 ? 9.445 -9.409 -10.534 1.00 88.12 108 ASN A CA 1
ATOM 807 C C . ASN A 1 108 ? 9.249 -8.316 -11.589 1.00 88.12 108 ASN A C 1
ATOM 809 O O . ASN A 1 108 ? 9.403 -8.578 -12.780 1.00 88.12 108 ASN A O 1
ATOM 813 N N . VAL A 1 109 ? 8.906 -7.092 -11.177 1.00 89.19 109 VAL A N 1
ATOM 814 C CA . VAL A 1 109 ? 8.790 -5.957 -12.106 1.00 89.19 109 VAL A CA 1
ATOM 815 C C . VAL A 1 109 ? 10.136 -5.684 -12.775 1.00 89.19 109 VAL A C 1
ATOM 817 O O . VAL A 1 109 ? 10.190 -5.559 -13.993 1.00 89.19 109 VAL A O 1
ATOM 820 N N . ILE A 1 110 ? 11.227 -5.645 -12.007 1.00 88.44 110 ILE A N 1
ATOM 821 C CA . ILE A 1 110 ? 12.559 -5.391 -12.567 1.00 88.44 110 ILE A CA 1
ATOM 822 C C . ILE A 1 110 ? 12.976 -6.515 -13.520 1.00 88.44 110 ILE A C 1
ATOM 824 O O . ILE A 1 110 ? 13.386 -6.230 -14.639 1.00 88.44 110 ILE A O 1
ATOM 828 N N . GLU A 1 111 ? 12.822 -7.780 -13.127 1.00 86.75 111 GLU A N 1
ATOM 829 C CA . GLU A 1 111 ? 13.216 -8.921 -13.959 1.00 86.75 111 GLU A CA 1
ATOM 830 C C . GLU A 1 111 ? 12.400 -8.996 -15.260 1.00 86.75 111 GLU A C 1
ATOM 832 O O . GLU A 1 111 ? 12.946 -9.318 -16.312 1.00 86.75 111 GLU A O 1
ATOM 837 N N . THR A 1 112 ? 11.106 -8.660 -15.220 1.00 87.38 112 THR A N 1
ATOM 838 C CA . THR A 1 112 ? 10.248 -8.679 -16.418 1.00 87.38 112 THR A CA 1
ATOM 839 C C . THR A 1 112 ? 10.452 -7.490 -17.347 1.00 87.38 112 THR A C 1
ATOM 841 O O . THR A 1 112 ? 10.267 -7.643 -18.551 1.00 87.38 112 THR A O 1
ATOM 844 N N . VAL A 1 113 ? 10.817 -6.322 -16.816 1.00 89.00 113 VAL A N 1
ATOM 845 C CA . VAL A 1 113 ? 11.046 -5.116 -17.621 1.00 89.00 113 VAL A CA 1
ATOM 846 C C . VAL A 1 113 ? 12.480 -5.082 -18.142 1.00 89.00 113 VAL A C 1
ATOM 848 O O . VAL A 1 113 ? 12.700 -5.017 -19.348 1.00 89.00 113 VAL A O 1
ATOM 851 N N . ASN A 1 114 ? 13.463 -5.183 -17.250 1.00 87.38 114 ASN A N 1
ATOM 852 C CA . ASN A 1 114 ? 14.869 -4.978 -17.587 1.00 87.38 114 ASN A CA 1
ATOM 853 C C . ASN A 1 114 ? 15.592 -6.237 -18.056 1.00 87.38 114 ASN A C 1
ATOM 855 O O . ASN A 1 114 ? 16.702 -6.114 -18.579 1.00 87.38 114 ASN A O 1
ATOM 859 N N . THR A 1 115 ? 14.979 -7.416 -17.901 1.00 83.62 115 THR A N 1
ATOM 860 C CA . THR A 1 115 ? 15.619 -8.737 -18.029 1.00 83.62 115 THR A CA 1
ATOM 861 C C . THR A 1 115 ? 16.775 -8.933 -17.038 1.00 83.62 115 THR A C 1
ATOM 863 O O . THR A 1 115 ? 17.151 -8.024 -16.299 1.00 83.62 115 THR A O 1
ATOM 866 N N . LYS A 1 116 ? 17.361 -10.136 -16.999 1.00 75.50 116 LYS A N 1
ATOM 867 C CA . LYS A 1 116 ? 18.506 -10.438 -16.118 1.00 75.50 116 LYS A CA 1
ATOM 868 C C . LYS A 1 116 ? 19.768 -9.646 -16.468 1.00 75.50 116 LYS A C 1
ATOM 870 O O . LYS A 1 116 ? 20.603 -9.438 -15.593 1.00 75.50 116 LYS A O 1
ATOM 875 N N . ASP A 1 117 ? 19.875 -9.193 -17.715 1.00 76.06 117 ASP A N 1
ATOM 876 C CA . ASP A 1 117 ? 21.055 -8.500 -18.234 1.00 76.06 117 ASP A CA 1
ATOM 877 C C . ASP A 1 117 ? 20.952 -6.971 -18.120 1.00 76.06 117 ASP A C 1
ATOM 879 O O . ASP A 1 117 ? 21.862 -6.269 -18.548 1.00 76.06 117 ASP A O 1
ATOM 883 N N . ASN A 1 118 ? 19.862 -6.440 -17.545 1.00 81.25 118 ASN A N 1
ATOM 884 C CA . ASN A 1 118 ? 19.609 -5.001 -17.433 1.00 81.25 118 ASN A CA 1
ATOM 885 C C . ASN A 1 118 ? 19.732 -4.268 -18.781 1.00 81.25 118 ASN A C 1
ATOM 887 O O . ASN A 1 118 ? 20.422 -3.259 -18.883 1.00 81.25 118 ASN A O 1
ATOM 891 N N . THR A 1 119 ? 19.075 -4.774 -19.825 1.00 80.81 119 THR A N 1
ATOM 892 C CA . THR A 1 119 ? 19.096 -4.158 -21.169 1.00 80.81 119 THR A CA 1
ATOM 893 C C . THR A 1 119 ? 17.728 -3.658 -21.639 1.00 80.81 119 THR A C 1
ATOM 895 O O . THR A 1 119 ? 17.630 -3.039 -22.700 1.00 80.81 119 THR A O 1
ATOM 898 N N . GLY A 1 120 ? 16.681 -3.879 -20.838 1.00 85.94 120 GLY A N 1
ATOM 899 C CA . GLY A 1 120 ? 15.305 -3.571 -21.220 1.00 85.94 120 GLY A CA 1
ATOM 900 C C . GLY A 1 120 ? 14.707 -4.631 -22.143 1.00 85.94 120 GLY A C 1
ATOM 901 O O . GLY A 1 120 ? 15.411 -5.423 -22.768 1.00 85.94 120 GLY A O 1
ATOM 902 N N . THR A 1 121 ? 13.384 -4.644 -22.226 1.00 90.19 121 THR A N 1
ATOM 903 C CA . THR A 1 121 ? 12.629 -5.577 -23.070 1.00 90.19 121 THR A CA 1
ATOM 904 C C . THR A 1 121 ? 11.801 -4.786 -24.071 1.00 90.19 121 THR A C 1
ATOM 906 O O . THR A 1 121 ? 11.186 -3.790 -23.694 1.00 90.19 121 THR A O 1
ATOM 909 N N . ASP A 1 122 ? 11.747 -5.231 -25.326 1.00 91.12 122 ASP A N 1
ATOM 910 C CA . ASP A 1 122 ? 10.975 -4.558 -26.376 1.00 91.12 122 ASP A CA 1
ATOM 911 C C . ASP A 1 122 ? 9.511 -4.361 -25.956 1.00 91.12 122 ASP A C 1
ATOM 913 O O . ASP A 1 122 ? 8.849 -5.307 -25.507 1.00 91.12 122 ASP A O 1
ATOM 917 N N . TYR A 1 123 ? 8.962 -3.161 -26.173 1.00 89.81 123 TYR A N 1
ATOM 918 C CA . TYR A 1 123 ? 7.574 -2.861 -25.804 1.00 89.81 123 TYR A CA 1
ATOM 919 C C . TYR A 1 123 ? 6.578 -3.833 -26.457 1.00 89.81 123 TYR A C 1
ATOM 921 O O . TYR A 1 123 ? 5.607 -4.277 -25.842 1.00 89.81 123 TYR A O 1
ATOM 929 N N . VAL A 1 124 ? 6.828 -4.226 -27.707 1.00 88.56 124 VAL A N 1
ATOM 930 C CA . VAL A 1 124 ? 5.955 -5.150 -28.448 1.00 88.56 124 VAL A CA 1
ATOM 931 C C . VAL A 1 124 ? 5.868 -6.516 -27.758 1.00 88.56 124 VAL A C 1
ATOM 933 O O . VAL A 1 124 ? 4.791 -7.122 -27.730 1.00 88.56 124 VAL A O 1
ATOM 936 N N . GLN A 1 125 ? 6.972 -6.963 -27.151 1.00 89.50 125 GLN A N 1
ATOM 937 C CA . GLN A 1 125 ? 7.080 -8.232 -26.429 1.00 89.50 125 GLN A CA 1
ATOM 938 C C . GLN A 1 125 ? 6.593 -8.139 -24.975 1.00 89.50 125 GLN A C 1
ATOM 940 O O . GLN A 1 125 ? 6.558 -9.156 -24.276 1.00 89.50 125 GLN A O 1
ATOM 945 N N . MET A 1 126 ? 6.182 -6.951 -24.513 1.00 89.81 126 MET A N 1
ATOM 946 C CA . MET A 1 126 ? 5.689 -6.776 -23.152 1.00 89.81 126 MET A CA 1
ATOM 947 C C . MET A 1 126 ? 4.483 -7.680 -22.866 1.00 89.81 126 MET A C 1
ATOM 949 O O . MET A 1 126 ? 3.545 -7.769 -23.672 1.00 89.81 126 MET A O 1
ATOM 953 N N . PRO A 1 127 ? 4.461 -8.318 -21.685 1.00 89.75 127 PRO A N 1
ATOM 954 C CA . PRO A 1 127 ? 3.368 -9.182 -21.270 1.00 89.75 127 PRO A CA 1
ATOM 955 C C . PRO A 1 127 ? 2.054 -8.409 -21.106 1.00 89.75 127 PRO A C 1
ATOM 957 O O . PRO A 1 127 ? 2.023 -7.206 -20.854 1.00 89.75 127 PRO A O 1
ATOM 960 N N . GLN A 1 128 ? 0.936 -9.135 -21.181 1.00 89.19 128 GLN A N 1
ATOM 961 C CA . GLN A 1 128 ? -0.402 -8.538 -21.153 1.00 89.19 128 GLN A CA 1
ATOM 962 C C . GLN A 1 128 ? -0.686 -7.711 -19.888 1.00 89.19 128 GLN A C 1
ATOM 964 O O . GLN A 1 128 ? -1.369 -6.693 -19.979 1.00 89.19 128 GLN A O 1
ATOM 969 N N . TRP A 1 129 ? -0.148 -8.112 -18.728 1.00 88.81 129 TRP A N 1
ATOM 970 C CA . TRP A 1 129 ? -0.313 -7.353 -17.483 1.00 88.81 129 TRP A CA 1
ATOM 971 C C . TRP A 1 129 ? 0.185 -5.912 -17.654 1.00 88.81 129 TRP A C 1
ATOM 973 O O . TRP A 1 129 ? -0.514 -4.976 -17.282 1.00 88.81 129 TRP A O 1
ATOM 983 N N . PHE A 1 130 ? 1.326 -5.711 -18.319 1.00 90.94 130 PHE A N 1
ATOM 984 C CA . PHE A 1 130 ? 1.905 -4.387 -18.529 1.00 90.94 130 PHE A CA 1
ATOM 985 C C . PHE A 1 130 ? 0.929 -3.480 -19.286 1.00 90.94 130 PHE A C 1
ATOM 987 O O . PHE A 1 130 ? 0.600 -2.387 -18.829 1.00 90.94 130 PHE A O 1
ATOM 994 N N . LYS A 1 131 ? 0.370 -3.990 -20.391 1.00 89.69 131 LYS A N 1
ATOM 995 C CA . LYS A 1 131 ? -0.621 -3.280 -21.214 1.00 89.69 131 LYS A CA 1
ATOM 996 C C . LYS A 1 131 ? -1.909 -2.990 -20.434 1.00 89.69 131 LYS A C 1
ATOM 998 O O . LYS A 1 131 ? -2.486 -1.915 -20.579 1.00 89.69 131 LYS A O 1
ATOM 1003 N N . ASN A 1 132 ? -2.360 -3.904 -19.572 1.00 89.69 132 ASN A N 1
ATOM 1004 C CA . ASN A 1 132 ? -3.550 -3.697 -18.734 1.00 89.69 132 ASN A CA 1
ATOM 1005 C C . ASN A 1 132 ? -3.361 -2.537 -17.738 1.00 89.69 132 ASN A C 1
ATOM 1007 O O . ASN A 1 132 ? -4.244 -1.685 -17.582 1.00 89.69 132 ASN A O 1
ATOM 1011 N N . TRP A 1 133 ? -2.202 -2.480 -17.082 1.00 90.25 133 TRP A N 1
ATOM 1012 C CA . TRP A 1 133 ? -1.888 -1.446 -16.093 1.00 90.25 133 TRP A CA 1
ATOM 1013 C C . TRP A 1 133 ? -1.521 -0.102 -16.738 1.00 90.25 133 TRP A C 1
ATOM 1015 O O . TRP A 1 133 ? -1.854 0.954 -16.193 1.00 90.25 133 TRP A O 1
ATOM 1025 N N . GLU A 1 134 ? -0.955 -0.121 -17.945 1.00 90.25 134 GLU A N 1
ATOM 1026 C CA . GLU A 1 134 ? -0.788 1.068 -18.784 1.00 90.25 134 GLU A CA 1
ATOM 1027 C C . GLU A 1 134 ? -2.152 1.646 -19.209 1.00 90.25 134 GLU A C 1
ATOM 1029 O O . GLU A 1 134 ? -2.415 2.845 -19.076 1.00 90.25 134 GLU A O 1
ATOM 1034 N N . ASN A 1 135 ? -3.088 0.791 -19.632 1.00 88.94 135 ASN A N 1
ATOM 1035 C CA . ASN A 1 135 ? -4.454 1.196 -19.984 1.00 88.94 135 ASN A CA 1
ATOM 1036 C C . ASN A 1 135 ? -5.220 1.794 -18.802 1.00 88.94 135 ASN A C 1
ATOM 1038 O O . ASN A 1 135 ? -5.983 2.743 -18.986 1.00 88.94 135 ASN A O 1
ATOM 1042 N N . SER A 1 136 ? -4.966 1.289 -17.596 1.00 86.94 136 SER A N 1
ATOM 1043 C CA . SER A 1 136 ? -5.488 1.856 -16.347 1.00 86.94 136 SER A CA 1
ATOM 1044 C C . SER A 1 136 ? -4.851 3.207 -15.987 1.00 86.94 136 SER A C 1
ATOM 1046 O O . SER A 1 136 ? -5.392 3.940 -15.166 1.00 86.94 136 SER A O 1
ATOM 1048 N N . GLY A 1 137 ? -3.724 3.562 -16.611 1.00 86.31 137 GLY A N 1
ATOM 1049 C CA . GLY A 1 137 ? -2.991 4.807 -16.374 1.00 86.31 137 GLY A CA 1
ATOM 1050 C C . GLY A 1 137 ? -2.083 4.788 -15.143 1.00 86.31 137 GLY A C 1
ATOM 1051 O O . GLY A 1 137 ? -1.641 5.843 -14.695 1.00 86.31 137 GLY A O 1
ATOM 1052 N N . LEU A 1 138 ? -1.814 3.603 -14.593 1.00 88.00 138 LEU A N 1
ATOM 1053 C CA . LEU A 1 138 ? -0.971 3.409 -13.406 1.00 88.00 138 LEU A CA 1
ATOM 1054 C C . LEU A 1 138 ? 0.465 3.003 -13.776 1.00 88.00 138 LEU A C 1
ATOM 1056 O O . LEU A 1 138 ? 1.363 3.034 -12.935 1.00 88.00 138 LEU A O 1
ATOM 1060 N N . ILE A 1 139 ? 0.677 2.670 -15.049 1.00 92.50 139 ILE A N 1
ATOM 1061 C CA . ILE A 1 139 ? 1.983 2.543 -15.689 1.00 92.50 139 ILE A CA 1
ATOM 1062 C C . ILE A 1 139 ? 2.038 3.527 -16.852 1.00 92.50 139 ILE A C 1
ATOM 1064 O O . ILE A 1 139 ? 1.056 3.685 -17.577 1.00 92.50 139 ILE A O 1
ATOM 1068 N N . SER A 1 140 ? 3.182 4.171 -17.050 1.00 92.69 140 SER A N 1
ATOM 1069 C CA . SER A 1 140 ? 3.457 4.899 -18.287 1.00 92.69 140 SER A CA 1
ATOM 1070 C C . SER A 1 140 ? 4.874 4.634 -18.747 1.00 92.69 140 SER A C 1
ATOM 1072 O O . SER A 1 140 ? 5.796 4.643 -17.930 1.00 92.69 140 SER A O 1
ATOM 1074 N N . TRP A 1 141 ? 5.046 4.473 -20.049 1.00 93.88 141 TRP A N 1
ATOM 1075 C CA . TRP A 1 141 ? 6.352 4.374 -20.674 1.00 93.88 141 TRP A CA 1
ATOM 1076 C C . TRP A 1 141 ? 6.565 5.560 -21.609 1.00 93.88 141 TRP A C 1
ATOM 1078 O O . TRP A 1 141 ? 5.650 5.974 -22.325 1.00 93.88 141 TRP A O 1
ATOM 1088 N N . TYR A 1 142 ? 7.768 6.115 -21.566 1.00 91.44 142 TYR A N 1
ATOM 1089 C CA . TYR A 1 142 ? 8.235 7.103 -22.519 1.00 91.44 142 TYR A CA 1
ATOM 1090 C C . TYR A 1 142 ? 9.671 6.765 -22.896 1.00 91.44 142 TYR A C 1
ATOM 1092 O O . TYR A 1 142 ? 10.545 6.761 -22.035 1.00 91.44 142 TYR A O 1
ATOM 1100 N N . ASP A 1 143 ? 9.879 6.493 -24.177 1.00 91.62 143 ASP A N 1
ATOM 1101 C CA . ASP A 1 143 ? 11.178 6.154 -24.740 1.00 91.62 143 ASP A CA 1
ATOM 1102 C C . ASP A 1 143 ? 12.069 7.409 -24.807 1.00 91.62 143 ASP A C 1
ATOM 1104 O O . ASP A 1 143 ? 11.765 8.365 -25.530 1.00 91.62 143 ASP A O 1
ATOM 1108 N N . HIS A 1 144 ? 13.139 7.438 -24.011 1.00 88.44 144 HIS A N 1
ATOM 1109 C CA . HIS A 1 144 ? 14.080 8.556 -23.964 1.00 88.44 144 HIS A CA 1
ATOM 1110 C C . HIS A 1 144 ? 15.246 8.370 -24.938 1.00 88.44 144 HIS A C 1
ATOM 1112 O O . HIS A 1 144 ? 15.855 9.367 -25.336 1.00 88.44 144 HIS A O 1
ATOM 1118 N N . ASN A 1 145 ? 15.580 7.129 -25.295 1.00 88.56 145 ASN A N 1
ATOM 1119 C CA . ASN A 1 145 ? 16.770 6.790 -26.074 1.00 88.56 145 ASN A CA 1
ATOM 1120 C C . ASN A 1 145 ? 16.452 6.372 -27.534 1.00 88.56 145 ASN A C 1
ATOM 1122 O O . ASN A 1 145 ? 17.360 6.335 -28.366 1.00 88.56 145 ASN A O 1
ATOM 1126 N N . GLY A 1 146 ? 15.178 6.137 -27.854 1.00 87.06 146 GLY A N 1
ATOM 1127 C CA . GLY A 1 146 ? 14.663 5.762 -29.170 1.00 87.06 146 GLY A CA 1
ATOM 1128 C C . GLY A 1 146 ? 14.854 4.289 -29.544 1.00 87.06 146 GLY A C 1
ATOM 1129 O O . GLY A 1 146 ? 14.801 3.974 -30.734 1.00 87.06 146 GLY A O 1
ATOM 1130 N N . ASP A 1 147 ? 15.131 3.398 -28.588 1.00 88.31 147 ASP A N 1
ATOM 1131 C CA . ASP A 1 147 ? 15.435 1.984 -28.841 1.00 88.31 147 ASP A CA 1
ATOM 1132 C C . ASP A 1 147 ? 14.197 1.066 -28.859 1.00 88.31 147 ASP A C 1
ATOM 1134 O O . ASP A 1 147 ? 14.310 -0.107 -29.229 1.00 88.31 147 ASP A O 1
ATOM 1138 N N . GLY A 1 148 ? 13.013 1.585 -28.503 1.00 88.50 148 GLY A N 1
ATOM 1139 C CA . GLY A 1 148 ? 11.760 0.828 -28.461 1.00 88.50 148 GLY A CA 1
ATOM 1140 C C . GLY A 1 148 ? 11.663 -0.195 -27.321 1.00 88.50 148 GLY A C 1
ATOM 1141 O O . GLY A 1 148 ? 10.726 -1.009 -27.296 1.00 88.50 148 GLY A O 1
ATOM 1142 N N . LYS A 1 149 ? 12.603 -0.176 -26.371 1.00 91.69 149 LYS A N 1
ATOM 1143 C CA . LYS A 1 149 ? 12.619 -1.036 -25.188 1.00 91.69 149 LYS A CA 1
ATOM 1144 C C . LYS A 1 149 ? 12.044 -0.305 -23.991 1.00 91.69 149 LYS A C 1
ATOM 1146 O O . LYS A 1 149 ? 12.061 0.910 -23.883 1.00 91.69 149 LYS A O 1
ATOM 1151 N N . VAL A 1 150 ? 11.508 -1.078 -23.058 1.00 92.06 150 VAL A N 1
ATOM 1152 C CA . VAL A 1 150 ? 11.066 -0.565 -21.767 1.00 92.06 150 VAL A CA 1
ATOM 1153 C C . VAL A 1 150 ? 12.201 -0.756 -20.773 1.00 92.06 150 VAL A C 1
ATOM 1155 O O . VAL A 1 150 ? 12.583 -1.889 -20.470 1.00 92.06 150 VAL A O 1
ATOM 1158 N N . GLN A 1 151 ? 12.720 0.358 -20.264 1.00 92.56 151 GLN A N 1
ATOM 1159 C CA . GLN A 1 151 ? 13.844 0.400 -19.334 1.00 92.56 151 GLN A CA 1
ATOM 1160 C C . GLN A 1 151 ? 13.444 1.079 -18.014 1.00 92.56 151 GLN A C 1
ATOM 1162 O O . GLN A 1 151 ? 13.003 2.228 -17.971 1.00 92.56 151 GLN A O 1
ATOM 1167 N N . TYR A 1 152 ? 13.585 0.358 -16.900 1.00 92.38 152 TYR A N 1
ATOM 1168 C CA . TYR A 1 152 ? 13.256 0.846 -15.561 1.00 92.38 152 TYR A CA 1
ATOM 1169 C C . TYR A 1 152 ? 14.515 1.116 -14.737 1.00 92.38 152 TYR A C 1
ATOM 1171 O O . TYR A 1 152 ? 15.224 0.193 -14.354 1.00 92.38 152 TYR A O 1
ATOM 1179 N N . ALA A 1 153 ? 14.792 2.376 -14.424 1.00 90.50 153 ALA A N 1
ATOM 1180 C CA . ALA A 1 153 ? 15.942 2.777 -13.610 1.00 90.50 153 ALA A CA 1
ATOM 1181 C C . ALA A 1 153 ? 15.544 3.814 -12.557 1.00 90.50 153 ALA A C 1
ATOM 1183 O O . ALA A 1 153 ? 14.388 4.238 -12.464 1.00 90.50 153 ALA A O 1
ATOM 1184 N N . ALA A 1 154 ? 16.497 4.242 -11.736 1.00 88.25 154 ALA A N 1
ATOM 1185 C CA . ALA A 1 154 ? 16.280 5.360 -10.842 1.00 88.25 154 ALA A CA 1
ATOM 1186 C C . ALA A 1 154 ? 16.093 6.673 -11.618 1.00 88.25 154 ALA A C 1
ATOM 1188 O O . ALA A 1 154 ? 16.598 6.882 -12.722 1.00 88.25 154 ALA A O 1
ATOM 1189 N N . GLY A 1 155 ? 15.319 7.578 -11.019 1.00 86.81 155 GLY A N 1
ATOM 1190 C CA . GLY A 1 155 ? 14.932 8.843 -11.636 1.00 86.81 155 GLY A CA 1
ATOM 1191 C C . GLY A 1 155 ? 13.466 8.879 -12.058 1.00 86.81 155 GLY A C 1
ATOM 1192 O O . GLY A 1 155 ? 12.668 7.992 -11.750 1.00 86.81 155 GLY A O 1
ATOM 1193 N N . LYS A 1 156 ? 13.086 9.970 -12.718 1.00 87.50 156 LYS A N 1
ATOM 1194 C CA . LYS A 1 156 ? 11.710 10.218 -13.157 1.00 87.50 156 LYS A CA 1
ATOM 1195 C C . LYS A 1 156 ? 11.619 9.958 -14.655 1.00 87.50 156 LYS A C 1
ATOM 1197 O O . LYS A 1 156 ? 12.369 10.586 -15.388 1.00 87.50 156 LYS A O 1
ATOM 1202 N N . SER A 1 157 ? 10.675 9.134 -15.091 1.00 88.94 157 SER A N 1
ATOM 1203 C CA . SER A 1 157 ? 10.288 9.019 -16.507 1.00 88.94 157 SER A CA 1
ATOM 1204 C C . SER A 1 157 ? 9.293 10.109 -16.927 1.00 88.94 157 SER A C 1
ATOM 1206 O O . SER A 1 157 ? 9.299 10.583 -18.057 1.00 88.94 157 SER A O 1
ATOM 1208 N N . VAL A 1 158 ? 8.466 10.581 -15.987 1.00 90.31 158 VAL A N 1
ATOM 1209 C CA . VAL A 1 158 ? 7.483 11.658 -16.189 1.00 90.31 158 VAL A CA 1
ATOM 1210 C C . VAL A 1 158 ? 7.544 12.702 -15.075 1.00 90.31 158 VAL A C 1
ATOM 1212 O O . VAL A 1 158 ? 7.974 12.435 -13.946 1.00 90.31 158 VAL A O 1
ATOM 1215 N N . GLN A 1 159 ? 7.097 13.921 -15.367 1.00 87.62 159 GLN A N 1
ATOM 1216 C CA . GLN A 1 159 ? 7.021 15.002 -14.387 1.00 87.62 159 GLN A CA 1
ATOM 1217 C C . GLN A 1 159 ? 5.762 14.864 -13.517 1.00 87.62 159 GLN A C 1
ATOM 1219 O O . GLN A 1 159 ? 4.685 15.346 -13.862 1.00 87.62 159 GLN A O 1
ATOM 1224 N N . GLY A 1 160 ? 5.901 14.219 -12.355 1.00 85.56 160 GLY A N 1
ATOM 1225 C CA . GLY A 1 160 ? 4.801 14.034 -11.402 1.00 85.56 160 GLY A CA 1
ATOM 1226 C C . GLY A 1 160 ? 4.024 12.744 -11.659 1.00 85.56 160 GLY A C 1
ATOM 1227 O O . GLY A 1 160 ? 4.633 11.684 -11.776 1.00 85.56 160 GLY A O 1
ATOM 1228 N N . LYS A 1 161 ? 2.688 12.821 -11.687 1.00 85.38 161 LYS A N 1
ATOM 1229 C CA . LYS A 1 161 ? 1.832 11.702 -12.116 1.00 85.38 161 LYS A CA 1
ATOM 1230 C C . LYS A 1 161 ? 1.713 11.703 -13.645 1.00 85.38 161 LYS A C 1
ATOM 1232 O O . LYS A 1 161 ? 1.668 12.793 -14.219 1.00 85.38 161 LYS A O 1
ATOM 1237 N N . PRO A 1 162 ? 1.644 10.537 -14.303 1.00 88.38 162 PRO A N 1
ATOM 1238 C CA . PRO A 1 162 ? 1.532 10.472 -15.754 1.00 88.38 162 PRO A CA 1
ATOM 1239 C C . PRO A 1 162 ? 0.242 11.139 -16.238 1.00 88.38 162 PRO A C 1
ATOM 1241 O O . PRO A 1 162 ? -0.842 10.892 -15.708 1.00 88.38 162 PRO A O 1
ATOM 1244 N N . GLN A 1 163 ? 0.370 11.997 -17.247 1.00 88.38 163 GLN A N 1
ATOM 1245 C CA . GLN A 1 163 ? -0.747 12.602 -17.962 1.00 88.38 163 GLN A CA 1
ATOM 1246 C C . GLN A 1 163 ? -0.760 12.036 -19.375 1.00 88.38 163 GLN A C 1
ATOM 1248 O O . GLN A 1 163 ? 0.221 12.166 -20.101 1.00 88.38 163 GLN A O 1
ATOM 1253 N N . PHE A 1 164 ? -1.855 11.383 -19.753 1.00 89.50 164 PHE A N 1
ATOM 1254 C CA . PHE A 1 164 ? -1.969 10.722 -21.049 1.00 89.50 164 PHE A CA 1
ATOM 1255 C C . PHE A 1 164 ? -2.671 11.611 -22.069 1.00 89.50 164 PHE A C 1
ATOM 1257 O O . PHE A 1 164 ? -3.599 12.350 -21.735 1.00 89.50 164 PHE A O 1
ATOM 1264 N N . VAL A 1 165 ? -2.260 11.490 -23.330 1.00 83.56 165 VAL A N 1
ATOM 1265 C CA . VAL A 1 165 ? -2.953 12.098 -24.466 1.00 83.56 165 VAL A CA 1
ATOM 1266 C C . VAL A 1 165 ? -4.294 11.377 -24.620 1.00 83.56 165 VAL A C 1
ATOM 1268 O O . VAL A 1 165 ? -4.338 10.282 -25.148 1.00 83.56 165 VAL A O 1
ATOM 1271 N N . GLY A 1 166 ? -5.395 11.936 -24.120 1.00 83.25 166 GLY A N 1
ATOM 1272 C CA . GLY A 1 166 ? -6.735 11.367 -24.316 1.00 83.25 166 GLY A CA 1
ATOM 1273 C C . GLY A 1 166 ? -7.059 10.090 -23.516 1.00 83.25 166 GLY A C 1
ATOM 1274 O O . GLY A 1 166 ? -6.434 9.752 -22.506 1.00 83.25 166 GLY A O 1
ATOM 1275 N N . THR A 1 167 ? -8.123 9.401 -23.942 1.00 81.88 167 THR A N 1
ATOM 1276 C CA . THR A 1 167 ? -8.662 8.213 -23.250 1.00 81.88 167 THR A CA 1
ATOM 1277 C C . THR A 1 167 ? -7.945 6.931 -23.672 1.00 81.88 167 THR A C 1
ATOM 1279 O O . THR A 1 167 ? -7.333 6.865 -24.734 1.00 81.88 167 THR A O 1
ATOM 1282 N N . SER A 1 168 ? -8.014 5.881 -22.849 1.00 77.94 168 SER A N 1
ATOM 1283 C CA . SER A 1 168 ? -7.341 4.602 -23.124 1.00 77.94 168 SER A CA 1
ATOM 1284 C C . SER A 1 168 ? -7.837 3.896 -24.395 1.00 77.94 168 SER A C 1
ATOM 1286 O O . SER A 1 168 ? -7.115 3.064 -24.944 1.00 77.94 168 SER A O 1
ATOM 1288 N N . THR A 1 169 ? -9.036 4.227 -24.877 1.00 79.44 169 THR A N 1
ATOM 1289 C CA . THR A 1 169 ? -9.655 3.645 -26.075 1.00 79.44 169 THR A CA 1
ATOM 1290 C C . THR A 1 169 ? -9.414 4.450 -27.349 1.00 79.44 169 THR A C 1
ATOM 1292 O O . THR A 1 169 ? -9.787 3.980 -28.420 1.00 79.44 169 THR A O 1
ATOM 1295 N N . ASP A 1 170 ? -8.818 5.642 -27.265 1.00 81.38 170 ASP A N 1
ATOM 1296 C CA . ASP A 1 170 ? -8.578 6.488 -28.434 1.00 81.38 170 ASP A CA 1
ATOM 1297 C C . ASP A 1 170 ? -7.376 5.963 -29.247 1.00 81.38 170 ASP A C 1
ATOM 1299 O O . ASP A 1 170 ? -6.261 5.908 -28.724 1.00 81.38 170 ASP A O 1
ATOM 1303 N N . PRO A 1 171 ? -7.542 5.590 -30.529 1.00 77.94 171 PRO A N 1
ATOM 1304 C CA . PRO A 1 171 ? -6.423 5.165 -31.368 1.00 77.94 171 PRO A CA 1
ATOM 1305 C C . PRO A 1 171 ? -5.372 6.264 -31.577 1.00 77.94 171 PRO A C 1
ATOM 1307 O O . PRO A 1 171 ? -4.204 5.955 -31.781 1.00 77.94 171 PRO A O 1
ATOM 1310 N N . LYS A 1 172 ? -5.760 7.546 -31.503 1.00 80.00 172 LYS A N 1
ATOM 1311 C CA . LYS A 1 172 ? -4.842 8.689 -31.660 1.00 80.00 172 LYS A CA 1
ATOM 1312 C C . LYS A 1 172 ? -4.016 8.970 -30.403 1.00 80.00 172 LYS A C 1
ATOM 1314 O O . LYS A 1 172 ? -3.047 9.718 -30.463 1.00 80.00 172 LYS A O 1
ATOM 1319 N N . ALA A 1 173 ? -4.387 8.358 -29.279 1.00 83.81 173 ALA A N 1
ATOM 1320 C CA . ALA A 1 173 ? -3.654 8.399 -28.016 1.00 83.81 173 ALA A CA 1
ATOM 1321 C C . ALA A 1 173 ? -2.472 7.416 -27.964 1.00 83.81 173 ALA A C 1
ATOM 1323 O O . ALA A 1 173 ? -1.823 7.283 -26.919 1.00 83.81 173 ALA A O 1
ATOM 1324 N N . ARG A 1 174 ? -2.235 6.672 -29.053 1.00 87.12 174 ARG A N 1
ATOM 1325 C CA . ARG A 1 174 ? -1.255 5.590 -29.118 1.00 87.12 174 ARG A CA 1
ATOM 1326 C C . ARG A 1 174 ? -0.042 5.971 -29.955 1.00 87.12 174 ARG A C 1
ATOM 1328 O O . ARG A 1 174 ? -0.182 6.600 -30.999 1.00 87.12 174 ARG A O 1
ATOM 1335 N N . GLY A 1 175 ? 1.137 5.595 -29.470 1.00 84.81 175 GLY A N 1
ATOM 1336 C CA . GLY A 1 175 ? 2.396 5.758 -30.190 1.00 84.81 175 GLY A CA 1
ATOM 1337 C C . GLY A 1 175 ? 2.653 4.633 -31.190 1.00 84.81 175 GLY A C 1
ATOM 1338 O O . GLY A 1 175 ? 1.828 3.739 -31.376 1.00 84.81 175 GLY A O 1
ATOM 1339 N N . GLU A 1 176 ? 3.828 4.677 -31.812 1.00 84.06 176 GLU A N 1
ATOM 1340 C CA . GLU A 1 176 ? 4.265 3.745 -32.861 1.00 84.06 176 GLU A CA 1
ATOM 1341 C C . GLU A 1 176 ? 4.231 2.269 -32.434 1.00 84.06 176 GLU A C 1
ATOM 1343 O O . GLU A 1 176 ? 3.874 1.399 -33.225 1.00 84.06 176 GLU A O 1
ATOM 1348 N N . TYR A 1 177 ? 4.511 1.989 -31.162 1.00 84.69 177 TYR A N 1
ATOM 1349 C CA . TYR A 1 177 ? 4.529 0.637 -30.608 1.00 84.69 177 TYR A CA 1
ATOM 1350 C C . TYR A 1 177 ? 3.184 0.218 -29.985 1.00 84.69 177 TYR A C 1
ATOM 1352 O O . TYR A 1 177 ? 3.049 -0.906 -29.501 1.00 84.69 177 TYR A O 1
ATOM 1360 N N . GLY A 1 178 ? 2.170 1.094 -29.997 1.00 83.62 178 GLY A N 1
ATOM 1361 C CA . GLY A 1 178 ? 0.874 0.881 -29.337 1.00 83.62 178 GLY A CA 1
ATOM 1362 C C . GLY A 1 178 ? 0.827 1.328 -27.868 1.00 83.62 178 GLY A C 1
ATOM 1363 O O . GLY A 1 178 ? -0.162 1.074 -27.173 1.00 83.62 178 GLY A O 1
ATOM 1364 N N . GLN A 1 179 ? 1.866 2.021 -27.405 1.00 88.31 179 GLN A N 1
ATOM 1365 C CA . GLN A 1 179 ? 1.967 2.599 -26.067 1.00 88.31 179 GLN A CA 1
ATOM 1366 C C . GLN A 1 179 ? 1.056 3.797 -25.875 1.00 88.31 179 GLN A C 1
ATOM 1368 O O . GLN A 1 179 ? 0.710 4.482 -26.837 1.00 88.31 179 GLN A O 1
ATOM 1373 N N . ARG A 1 180 ? 0.683 4.091 -24.631 1.00 90.12 180 ARG A N 1
ATOM 1374 C CA . ARG A 1 180 ? -0.042 5.328 -24.332 1.00 90.12 180 ARG A CA 1
ATOM 1375 C C . ARG A 1 180 ? 0.913 6.508 -24.340 1.00 90.12 180 ARG A C 1
ATOM 1377 O O . ARG A 1 180 ? 1.859 6.552 -23.559 1.00 90.12 180 ARG A O 1
ATOM 1384 N N . LEU A 1 181 ? 0.615 7.497 -25.174 1.00 89.25 181 LEU A N 1
ATOM 1385 C CA . LEU A 1 181 ? 1.395 8.726 -25.227 1.00 89.25 181 LEU A CA 1
ATOM 1386 C C . LEU A 1 181 ? 1.170 9.558 -23.964 1.00 89.25 181 LEU A C 1
ATOM 1388 O O . LEU A 1 181 ? 0.031 9.744 -23.523 1.00 89.25 181 LEU A O 1
ATOM 1392 N N . VAL A 1 182 ? 2.260 10.082 -23.407 1.00 91.25 182 VAL A N 1
ATOM 1393 C CA . VAL A 1 182 ? 2.247 10.991 -22.258 1.00 91.25 182 VAL A CA 1
ATOM 1394 C C . VAL A 1 182 ? 2.527 12.429 -22.688 1.00 91.25 182 VAL A C 1
ATOM 1396 O O . VAL A 1 182 ? 3.323 12.670 -23.590 1.00 91.25 182 VAL A O 1
ATOM 1399 N N . THR A 1 183 ? 1.885 13.397 -22.035 1.00 90.06 183 THR A N 1
ATOM 1400 C CA . THR A 1 183 ? 2.074 14.836 -22.295 1.00 90.06 183 THR A CA 1
ATOM 1401 C C . THR A 1 183 ? 3.135 15.475 -21.404 1.00 90.06 183 THR A C 1
ATOM 1403 O O . THR A 1 183 ? 3.520 16.617 -21.638 1.00 90.06 183 THR A O 1
ATOM 1406 N N . ASN A 1 184 ? 3.597 14.767 -20.370 1.00 92.75 184 ASN A N 1
ATOM 1407 C CA . ASN A 1 184 ? 4.539 15.273 -19.373 1.00 92.75 184 ASN A CA 1
ATOM 1408 C C . ASN A 1 184 ? 5.795 14.391 -19.202 1.00 92.75 184 ASN A C 1
ATOM 1410 O O . ASN A 1 184 ? 6.119 14.025 -18.064 1.00 92.75 184 ASN A O 1
ATOM 1414 N N . PRO A 1 185 ? 6.519 14.043 -20.285 1.00 91.38 185 PRO A N 1
ATOM 1415 C CA . PRO A 1 185 ? 7.775 13.312 -20.159 1.00 91.38 185 PRO A CA 1
ATOM 1416 C C . PRO A 1 185 ? 8.806 14.112 -19.351 1.00 91.38 185 PRO A C 1
ATOM 1418 O O . PRO A 1 185 ? 8.765 15.345 -19.277 1.00 91.38 185 PRO A O 1
ATOM 1421 N N . SER A 1 186 ? 9.718 13.404 -18.691 1.00 91.19 186 SER A N 1
ATOM 1422 C CA . SER A 1 186 ? 10.860 14.033 -18.031 1.00 91.19 186 SER A CA 1
ATOM 1423 C C . SER A 1 186 ? 11.956 14.397 -19.043 1.00 91.19 186 SER A C 1
ATOM 1425 O O . SER A 1 186 ? 11.894 14.044 -20.217 1.00 91.19 186 SER A O 1
ATOM 1427 N N . ASP A 1 187 ? 12.998 15.084 -18.575 1.00 85.50 187 ASP A N 1
ATOM 1428 C CA . ASP A 1 187 ? 14.168 15.424 -19.393 1.00 85.50 187 ASP A CA 1
ATOM 1429 C C . ASP A 1 187 ? 15.057 14.207 -19.734 1.00 85.50 187 ASP A C 1
ATOM 1431 O O . ASP A 1 187 ? 16.071 14.380 -20.406 1.00 85.50 187 ASP A O 1
ATOM 1435 N N . GLY A 1 188 ? 14.777 13.011 -19.195 1.00 83.50 188 GLY A N 1
ATOM 1436 C CA . GLY A 1 188 ? 15.606 11.816 -19.406 1.00 83.50 188 GLY A CA 1
ATOM 1437 C C . GLY A 1 188 ? 17.036 11.919 -18.852 1.00 83.50 188 GLY A C 1
ATOM 1438 O O . GLY A 1 188 ? 17.890 11.109 -19.192 1.00 83.50 188 GLY A O 1
ATOM 1439 N N . LYS A 1 189 ? 17.338 12.913 -18.005 1.00 85.62 189 LYS A N 1
ATOM 1440 C CA . LYS A 1 189 ? 18.675 13.106 -17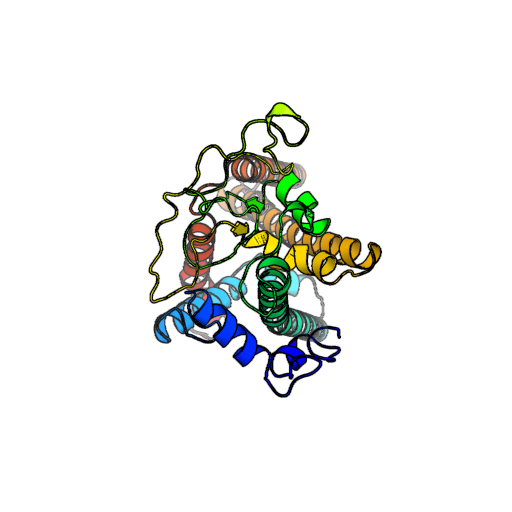.419 1.00 85.62 189 LYS A CA 1
ATOM 1441 C C . LYS A 1 189 ? 18.969 12.036 -16.368 1.00 85.62 189 LYS A C 1
ATOM 1443 O O . LYS A 1 189 ? 18.200 11.872 -15.420 1.00 85.62 189 LYS A O 1
ATOM 1448 N N . PHE A 1 190 ? 20.125 11.392 -16.487 1.00 87.50 190 PHE A N 1
ATOM 1449 C CA . PHE A 1 190 ? 20.628 10.416 -15.524 1.00 87.50 190 PHE A CA 1
ATOM 1450 C C . PHE A 1 190 ? 22.149 10.514 -15.358 1.00 87.50 190 PHE A C 1
ATOM 1452 O O . PHE A 1 190 ? 22.835 11.167 -16.144 1.00 87.50 190 PHE A O 1
ATOM 1459 N N . ASP A 1 191 ? 22.665 9.886 -14.303 1.00 85.31 191 ASP A N 1
ATOM 1460 C CA . ASP A 1 191 ? 24.099 9.789 -14.026 1.00 85.31 191 ASP A CA 1
ATOM 1461 C C . ASP A 1 191 ? 24.624 8.447 -14.546 1.00 85.31 191 ASP A C 1
ATOM 1463 O O . ASP A 1 191 ? 24.314 7.395 -13.983 1.00 85.31 191 ASP A O 1
ATOM 1467 N N . ILE A 1 192 ? 25.427 8.490 -15.612 1.00 85.25 192 ILE A N 1
ATOM 1468 C CA . ILE A 1 192 ? 25.996 7.301 -16.264 1.00 85.25 192 ILE A CA 1
ATOM 1469 C C . ILE A 1 192 ? 26.900 6.477 -15.336 1.00 85.25 192 ILE A C 1
ATOM 1471 O O . ILE A 1 192 ? 27.107 5.292 -15.568 1.00 85.25 192 ILE A O 1
ATOM 1475 N N . ASN A 1 193 ? 27.417 7.078 -14.257 1.00 85.44 193 ASN A N 1
ATOM 1476 C CA . ASN A 1 193 ? 28.236 6.365 -13.275 1.00 85.44 193 ASN A CA 1
ATOM 1477 C C . ASN A 1 193 ? 27.398 5.595 -12.246 1.00 85.44 193 ASN A C 1
ATOM 1479 O O . ASN A 1 193 ? 27.958 4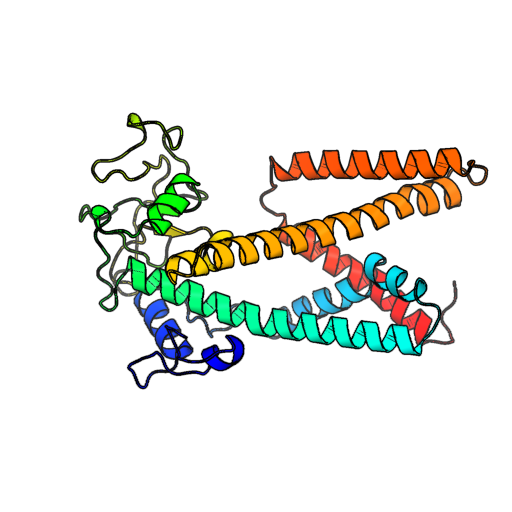.844 -11.450 1.00 85.44 193 ASN A O 1
ATOM 1483 N N . LYS A 1 194 ? 26.077 5.814 -12.212 1.00 84.38 194 LYS A N 1
ATOM 1484 C CA . LYS A 1 194 ? 25.163 5.195 -11.240 1.00 84.38 194 LYS A CA 1
ATOM 1485 C C . LYS A 1 194 ? 24.166 4.234 -11.863 1.00 84.38 194 LYS A C 1
ATOM 1487 O O . LYS A 1 194 ? 23.654 3.385 -11.147 1.00 84.38 194 LYS A O 1
ATOM 1492 N N .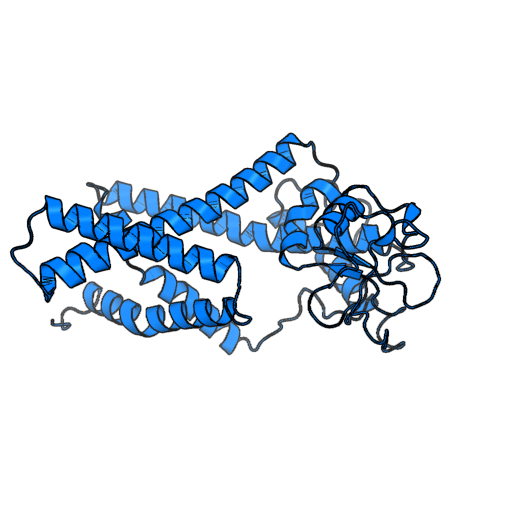 GLN A 1 195 ? 23.852 4.393 -13.145 1.00 86.62 195 GLN A N 1
ATOM 1493 C CA . GLN A 1 195 ? 22.885 3.546 -13.835 1.00 86.62 195 GLN A CA 1
ATOM 1494 C C . GLN A 1 195 ? 23.177 3.477 -15.342 1.00 86.62 195 GLN A C 1
ATOM 1496 O O . GLN A 1 195 ? 23.710 4.438 -15.903 1.00 86.62 195 GLN A O 1
ATOM 1501 N N . PRO A 1 196 ? 22.806 2.369 -16.009 1.00 85.31 196 PRO A N 1
ATOM 1502 C CA . PRO A 1 196 ? 23.132 2.129 -17.416 1.00 85.31 196 PRO A CA 1
ATOM 1503 C C . PRO A 1 196 ? 22.324 2.985 -18.403 1.00 85.31 196 PRO A C 1
ATOM 1505 O O . PRO A 1 196 ? 22.801 3.250 -19.504 1.00 85.31 196 PRO A O 1
ATOM 1508 N N . PHE A 1 197 ? 21.118 3.417 -18.029 1.00 88.75 197 PHE A N 1
ATOM 1509 C CA . PHE A 1 197 ? 20.190 4.133 -18.908 1.00 88.75 197 PHE A CA 1
ATOM 1510 C C . PHE A 1 197 ? 19.289 5.109 -18.141 1.00 88.75 197 PHE A C 1
ATOM 1512 O O . PHE A 1 197 ? 19.195 5.073 -16.909 1.00 88.75 197 PHE A O 1
ATOM 1519 N N . ALA A 1 198 ? 18.607 5.991 -18.874 1.00 89.38 198 ALA A N 1
ATOM 1520 C CA . ALA A 1 198 ? 17.568 6.857 -18.325 1.00 89.38 198 ALA A CA 1
ATOM 1521 C C . ALA A 1 198 ? 16.366 6.025 -17.859 1.00 89.38 198 ALA A C 1
ATOM 1523 O O . ALA A 1 198 ? 16.042 5.006 -18.457 1.00 89.38 198 ALA A O 1
ATOM 1524 N N . ASN A 1 199 ? 15.676 6.454 -16.800 1.00 91.81 199 ASN A N 1
ATOM 1525 C CA . ASN A 1 199 ? 14.426 5.794 -16.432 1.00 91.81 199 ASN A CA 1
ATOM 1526 C C . ASN A 1 199 ? 13.313 6.161 -17.418 1.00 91.81 199 ASN A C 1
ATOM 1528 O O . ASN A 1 199 ? 12.924 7.324 -17.484 1.00 91.81 199 ASN A O 1
ATOM 1532 N N . GLU A 1 200 ? 12.744 5.167 -18.087 1.00 91.75 200 GLU A N 1
ATOM 1533 C CA . GLU A 1 200 ? 11.679 5.332 -19.081 1.00 91.75 200 GLU A CA 1
ATOM 1534 C C . GLU A 1 200 ? 10.322 4.846 -18.571 1.00 91.75 200 GLU A C 1
ATOM 1536 O O . GLU A 1 200 ? 9.274 5.169 -19.135 1.00 91.75 200 GLU A O 1
ATOM 1541 N N . LEU A 1 201 ? 10.316 4.100 -17.463 1.00 92.56 201 LEU A N 1
ATOM 1542 C CA . LEU A 1 201 ? 9.118 3.495 -16.905 1.00 92.56 201 LEU A CA 1
ATOM 1543 C C . LEU A 1 201 ? 8.668 4.191 -15.615 1.00 92.56 201 LEU A C 1
ATOM 1545 O O . LEU A 1 201 ? 9.379 4.270 -14.609 1.00 92.56 201 LEU A O 1
ATOM 1549 N N . TYR A 1 202 ? 7.426 4.669 -15.627 1.00 92.94 202 TYR A N 1
ATOM 1550 C CA . TYR A 1 202 ? 6.693 5.029 -14.419 1.00 92.94 202 TYR A CA 1
ATOM 1551 C C . TYR A 1 202 ? 5.885 3.824 -13.941 1.00 92.94 202 TYR A C 1
ATOM 1553 O O . TYR A 1 202 ? 5.071 3.292 -14.694 1.00 92.94 202 TYR A O 1
ATOM 1561 N N . VAL A 1 203 ? 6.056 3.447 -12.676 1.00 90.88 203 VAL A N 1
ATOM 1562 C CA . VAL A 1 203 ? 5.220 2.450 -11.998 1.00 90.88 203 VAL A CA 1
ATOM 1563 C C . VAL A 1 203 ? 4.652 3.099 -10.746 1.00 90.88 203 VAL A C 1
ATOM 1565 O O . VAL A 1 203 ? 5.415 3.533 -9.875 1.00 90.88 203 VAL A O 1
ATOM 1568 N N . ASP A 1 204 ? 3.325 3.183 -10.648 1.00 88.06 204 ASP A N 1
ATOM 1569 C CA . ASP A 1 204 ? 2.690 3.653 -9.421 1.00 88.06 204 ASP A CA 1
ATOM 1570 C C . ASP A 1 204 ? 3.012 2.691 -8.258 1.00 88.06 204 ASP A C 1
ATOM 1572 O O . ASP A 1 204 ? 3.027 1.464 -8.399 1.00 88.06 204 ASP A O 1
ATOM 1576 N N . ARG A 1 205 ? 3.308 3.247 -7.080 1.00 82.50 205 ARG A N 1
ATOM 1577 C CA . ARG A 1 205 ? 3.689 2.448 -5.906 1.00 82.50 205 ARG A CA 1
ATOM 1578 C C . ARG A 1 205 ? 2.549 1.550 -5.438 1.00 82.50 205 ARG A C 1
ATOM 1580 O O . ARG A 1 205 ? 2.821 0.471 -4.910 1.00 82.50 205 ARG A O 1
ATOM 1587 N N . ASP A 1 206 ? 1.310 1.971 -5.665 1.00 75.94 206 ASP A N 1
ATOM 1588 C CA . ASP A 1 206 ? 0.117 1.270 -5.204 1.00 75.94 206 ASP A CA 1
ATOM 1589 C C . ASP A 1 206 ? -0.152 -0.000 -6.029 1.00 75.94 206 ASP A C 1
ATOM 1591 O O . ASP A 1 206 ? -0.748 -0.955 -5.526 1.00 75.94 206 ASP A O 1
ATOM 1595 N N . ILE A 1 207 ? 0.347 -0.070 -7.271 1.00 84.44 207 ILE A N 1
ATOM 1596 C CA . ILE A 1 207 ? 0.142 -1.236 -8.141 1.00 84.44 207 ILE A CA 1
ATOM 1597 C C . ILE A 1 207 ? 1.235 -2.287 -8.041 1.00 84.44 207 ILE A C 1
ATOM 1599 O O . ILE A 1 207 ? 0.992 -3.422 -8.435 1.00 84.44 207 ILE A O 1
ATOM 1603 N N . MET A 1 208 ? 2.417 -1.958 -7.512 1.00 84.50 208 MET A N 1
ATOM 1604 C CA . MET A 1 208 ? 3.559 -2.879 -7.540 1.00 84.50 208 MET A CA 1
ATOM 1605 C C . MET A 1 208 ? 3.198 -4.229 -6.902 1.00 84.50 208 MET A C 1
ATOM 1607 O O . MET A 1 208 ? 3.436 -5.286 -7.479 1.00 84.50 208 MET A O 1
ATOM 1611 N N . VAL A 1 209 ? 2.517 -4.198 -5.753 1.00 85.75 209 VAL A N 1
ATOM 1612 C CA . VAL A 1 209 ? 2.049 -5.407 -5.058 1.00 85.75 209 VAL A CA 1
ATOM 1613 C C . VAL A 1 209 ? 0.796 -6.010 -5.704 1.00 85.75 209 VAL A C 1
ATOM 1615 O O . VAL A 1 209 ? 0.676 -7.233 -5.759 1.00 85.75 209 VAL A O 1
ATOM 1618 N N . LEU A 1 210 ? -0.127 -5.182 -6.204 1.00 83.44 210 LEU A N 1
ATOM 1619 C CA . LEU A 1 210 ? -1.399 -5.636 -6.784 1.00 83.44 210 LEU A CA 1
ATOM 1620 C C . LEU A 1 210 ? -1.234 -6.302 -8.155 1.00 83.44 210 LEU A C 1
ATOM 1622 O O . LEU A 1 210 ? -1.985 -7.221 -8.469 1.00 83.44 210 LEU A O 1
ATOM 1626 N N . ALA A 1 211 ? -0.243 -5.881 -8.939 1.00 85.44 211 ALA A N 1
ATOM 1627 C CA . ALA A 1 211 ? 0.091 -6.471 -10.231 1.00 85.44 211 ALA A CA 1
ATOM 1628 C C . ALA A 1 211 ? 0.858 -7.795 -10.080 1.00 85.44 211 ALA A C 1
ATOM 1630 O O . ALA A 1 211 ? 0.866 -8.617 -10.992 1.00 85.44 211 ALA A O 1
ATOM 1631 N N . ASN A 1 212 ? 1.481 -8.051 -8.925 1.00 87.44 212 ASN A N 1
ATOM 1632 C CA . ASN A 1 212 ? 2.342 -9.215 -8.724 1.00 87.44 212 ASN A CA 1
ATOM 1633 C C . ASN A 1 212 ? 1.668 -10.580 -9.003 1.00 87.44 212 ASN A C 1
ATOM 1635 O O . ASN A 1 212 ? 2.308 -11.420 -9.633 1.00 87.44 212 ASN A O 1
ATOM 1639 N N . PRO A 1 213 ? 0.403 -10.836 -8.610 1.00 86.81 213 PRO A N 1
ATOM 1640 C CA . PRO A 1 213 ? -0.316 -12.046 -9.015 1.00 86.81 213 PRO A CA 1
ATOM 1641 C C . PRO A 1 213 ? -0.412 -12.241 -10.537 1.00 86.81 213 PRO A C 1
ATOM 1643 O O . PRO A 1 213 ? -0.285 -13.370 -11.011 1.00 86.81 213 PRO A O 1
ATOM 1646 N N . GLU A 1 214 ? -0.595 -11.158 -11.301 1.00 85.56 214 GLU A N 1
ATOM 1647 C CA . GLU A 1 214 ? -0.614 -11.190 -12.770 1.00 85.56 214 GLU A CA 1
ATOM 1648 C C . GLU A 1 214 ? 0.788 -11.413 -13.345 1.00 85.56 214 GLU A C 1
ATOM 1650 O O . GLU A 1 214 ? 0.959 -12.228 -14.253 1.00 85.56 214 GLU A O 1
ATOM 1655 N N . ILE A 1 215 ? 1.803 -10.749 -12.777 1.00 85.69 215 ILE A N 1
ATOM 1656 C CA . ILE A 1 215 ? 3.207 -10.914 -13.179 1.00 85.69 215 ILE A CA 1
ATOM 1657 C C . ILE A 1 215 ? 3.661 -12.367 -12.965 1.00 85.69 215 ILE A C 1
ATOM 1659 O O . ILE A 1 215 ? 4.291 -12.963 -13.837 1.00 85.69 215 ILE A O 1
ATOM 1663 N N . ALA A 1 216 ? 3.262 -12.970 -11.843 1.00 83.50 216 ALA A N 1
ATOM 1664 C CA . ALA A 1 216 ? 3.531 -14.365 -11.501 1.00 83.50 216 ALA A CA 1
ATOM 1665 C C . ALA A 1 216 ? 2.648 -15.379 -12.260 1.00 83.50 216 ALA A C 1
ATOM 1667 O O . ALA A 1 216 ? 2.721 -16.579 -11.984 1.00 83.50 216 ALA A O 1
ATOM 1668 N N . LYS A 1 217 ? 1.807 -14.921 -13.201 1.00 85.25 217 LYS A N 1
ATOM 1669 C CA . LYS A 1 217 ? 0.913 -15.756 -14.023 1.00 85.25 217 LYS A CA 1
ATOM 1670 C C . LYS A 1 217 ? 0.013 -16.673 -13.181 1.00 85.25 217 LYS A C 1
ATOM 1672 O O . LYS A 1 217 ? -0.223 -17.828 -13.542 1.00 85.25 217 LYS A O 1
ATOM 1677 N N . LEU A 1 218 ? -0.467 -16.176 -12.038 1.00 87.31 218 LEU A N 1
ATOM 1678 C CA . LEU A 1 218 ? -1.384 -16.931 -11.189 1.00 87.31 218 LEU A CA 1
ATOM 1679 C C . LEU A 1 218 ? -2.771 -17.038 -11.844 1.00 87.31 218 LEU A C 1
ATOM 1681 O O . LEU A 1 218 ? -3.169 -16.153 -12.601 1.00 87.31 218 LEU A O 1
ATOM 1685 N N . PRO A 1 219 ? -3.542 -18.098 -11.542 1.00 89.44 219 PRO A N 1
ATOM 1686 C CA . PRO A 1 219 ? -4.899 -18.234 -12.054 1.00 89.44 219 PRO A CA 1
ATOM 1687 C C . PRO A 1 219 ? -5.797 -17.042 -11.690 1.00 89.44 219 PRO A C 1
ATOM 1689 O O . PRO A 1 219 ? -5.730 -16.523 -10.574 1.00 89.44 219 PRO A O 1
ATOM 1692 N N . ASN A 1 220 ? -6.724 -16.688 -12.586 1.00 87.94 220 ASN A N 1
ATOM 1693 C CA . ASN A 1 220 ? -7.635 -15.543 -12.425 1.00 87.94 220 ASN A CA 1
ATOM 1694 C C . ASN A 1 220 ? -8.420 -15.552 -11.103 1.00 87.94 220 ASN A C 1
ATOM 1696 O O . ASN A 1 220 ? -8.677 -14.495 -10.534 1.00 87.94 220 ASN A O 1
ATOM 1700 N N . TRP A 1 221 ? -8.773 -16.730 -10.580 1.00 90.75 221 TRP A N 1
ATOM 1701 C CA . TRP A 1 221 ? -9.478 -16.837 -9.300 1.00 90.75 221 TRP A CA 1
ATOM 1702 C C . TRP A 1 221 ? -8.615 -16.387 -8.109 1.00 90.75 221 TRP A C 1
ATOM 1704 O O . TRP A 1 221 ? -9.151 -15.839 -7.149 1.00 90.75 221 TRP A O 1
ATOM 1714 N N . VAL A 1 222 ? -7.287 -16.559 -8.176 1.00 88.19 222 VAL A N 1
ATOM 1715 C CA . VAL A 1 222 ? -6.354 -16.077 -7.144 1.00 88.19 222 VAL A CA 1
ATOM 1716 C C . VAL A 1 222 ? -6.272 -14.558 -7.193 1.00 88.19 222 VAL A C 1
ATOM 1718 O O . VAL A 1 222 ? -6.367 -13.906 -6.157 1.00 88.19 222 VAL A O 1
ATOM 1721 N N . ILE A 1 223 ? -6.151 -13.993 -8.398 1.00 86.75 223 ILE A N 1
ATOM 1722 C CA . ILE A 1 223 ? -6.126 -12.540 -8.620 1.00 86.75 223 ILE A CA 1
ATOM 1723 C C . ILE A 1 223 ? -7.415 -11.912 -8.071 1.00 86.75 223 ILE A C 1
ATOM 1725 O O . ILE A 1 223 ? -7.364 -10.965 -7.286 1.00 86.75 223 ILE A O 1
ATOM 1729 N N . ALA A 1 224 ? -8.569 -12.498 -8.405 1.00 89.06 224 ALA A N 1
ATOM 1730 C CA . ALA A 1 224 ? -9.869 -12.055 -7.911 1.00 89.06 224 ALA A CA 1
ATOM 1731 C C . ALA A 1 224 ? -9.977 -12.137 -6.380 1.00 89.06 224 ALA A C 1
ATOM 1733 O O . ALA A 1 224 ? -10.515 -11.224 -5.757 1.00 89.06 224 ALA A O 1
ATOM 1734 N N . LEU A 1 225 ? -9.438 -13.192 -5.757 1.00 90.06 225 LEU A N 1
ATOM 1735 C CA . LEU A 1 225 ? -9.437 -13.346 -4.301 1.00 90.06 225 LEU A CA 1
ATOM 1736 C C . LEU A 1 225 ? -8.561 -12.290 -3.613 1.00 90.06 225 LEU A C 1
ATOM 1738 O O . LEU A 1 225 ? -8.967 -11.734 -2.593 1.00 90.06 225 LEU A O 1
ATOM 1742 N N . VAL A 1 226 ? -7.395 -11.969 -4.180 1.00 87.19 226 VAL A N 1
ATOM 1743 C CA . VAL A 1 226 ? -6.523 -10.895 -3.677 1.00 87.19 226 VAL A CA 1
ATOM 1744 C C . VAL A 1 226 ? -7.219 -9.536 -3.792 1.00 87.19 226 VAL A C 1
ATOM 1746 O O . VAL A 1 226 ? -7.267 -8.793 -2.811 1.00 87.19 226 VAL A O 1
ATOM 1749 N N . ALA A 1 227 ? -7.821 -9.234 -4.946 1.00 86.19 227 ALA A N 1
ATOM 1750 C CA . ALA A 1 227 ? -8.577 -8.000 -5.154 1.00 86.19 227 ALA A CA 1
ATOM 1751 C C . ALA A 1 227 ? -9.777 -7.887 -4.192 1.00 86.19 227 ALA A C 1
ATOM 1753 O O . ALA A 1 227 ? -9.981 -6.845 -3.567 1.00 86.19 227 ALA A O 1
ATOM 1754 N N . ALA A 1 228 ? -10.532 -8.975 -4.005 1.00 91.25 228 ALA A N 1
ATOM 1755 C CA . ALA A 1 228 ? -11.635 -9.036 -3.049 1.00 91.25 228 ALA A CA 1
ATOM 1756 C C . ALA A 1 228 ? -11.154 -8.831 -1.604 1.00 91.25 228 ALA A C 1
ATOM 1758 O O . ALA A 1 228 ? -11.793 -8.104 -0.846 1.00 91.25 228 ALA A O 1
ATOM 1759 N N . GLY A 1 229 ? -10.012 -9.415 -1.230 1.00 89.88 229 GLY A N 1
ATOM 1760 C CA . GLY A 1 229 ? -9.391 -9.218 0.080 1.00 89.88 229 GLY A CA 1
ATOM 1761 C C . GLY A 1 229 ? -8.975 -7.766 0.328 1.00 89.88 229 GLY A C 1
ATOM 1762 O O . GLY A 1 229 ? -9.267 -7.221 1.393 1.00 89.88 229 GLY A O 1
ATOM 1763 N N . ALA A 1 230 ? -8.361 -7.112 -0.664 1.00 85.94 230 ALA A N 1
ATOM 1764 C CA . ALA A 1 230 ? -7.996 -5.697 -0.586 1.00 85.94 230 ALA A CA 1
ATOM 1765 C C . ALA A 1 230 ? -9.233 -4.797 -0.410 1.00 85.94 230 ALA A C 1
ATOM 1767 O O . ALA A 1 230 ? -9.262 -3.940 0.477 1.00 85.94 230 ALA A O 1
ATOM 1768 N N . MET A 1 231 ? -10.294 -5.049 -1.185 1.00 90.12 231 MET A N 1
ATOM 1769 C CA . MET A 1 231 ? -11.575 -4.349 -1.048 1.00 90.12 231 MET A CA 1
ATOM 1770 C C . MET A 1 231 ? -12.217 -4.593 0.322 1.00 90.12 231 MET A C 1
ATOM 1772 O O . MET A 1 231 ? -12.660 -3.649 0.975 1.00 90.12 231 MET A O 1
ATOM 1776 N N . ALA A 1 232 ? -12.229 -5.839 0.800 1.00 91.50 232 ALA A N 1
ATOM 1777 C CA . ALA A 1 232 ? -12.771 -6.191 2.110 1.00 91.50 232 ALA A CA 1
ATOM 1778 C C . ALA A 1 232 ? -12.019 -5.487 3.252 1.00 91.50 232 ALA A C 1
ATOM 1780 O O . ALA A 1 232 ? -12.648 -4.992 4.189 1.00 91.50 232 ALA A O 1
ATOM 1781 N N . ALA A 1 233 ? -10.690 -5.383 3.163 1.00 88.38 233 ALA A N 1
ATOM 1782 C CA . ALA A 1 233 ? -9.875 -4.665 4.139 1.00 88.38 233 ALA A CA 1
ATOM 1783 C C . ALA A 1 233 ? -10.197 -3.157 4.170 1.00 88.38 233 ALA A C 1
ATOM 1785 O O . ALA A 1 233 ? -10.391 -2.584 5.250 1.00 88.38 233 ALA A O 1
ATOM 1786 N N . ALA A 1 234 ? -10.320 -2.526 2.996 1.00 87.19 234 ALA A N 1
ATOM 1787 C CA . ALA A 1 234 ? -10.681 -1.113 2.882 1.00 87.19 234 ALA A CA 1
ATOM 1788 C C . ALA A 1 234 ? -12.090 -0.837 3.438 1.00 87.19 234 ALA A C 1
ATOM 1790 O O . ALA A 1 234 ? -12.274 0.053 4.273 1.00 87.19 234 ALA A O 1
ATOM 1791 N N . LEU A 1 235 ? -13.074 -1.651 3.044 1.00 91.44 235 LEU A N 1
ATOM 1792 C CA . LEU A 1 235 ? -14.469 -1.510 3.470 1.00 91.44 235 LEU A CA 1
ATOM 1793 C C . LEU A 1 235 ? -14.655 -1.771 4.971 1.00 91.44 235 LEU A C 1
ATOM 1795 O O . LEU A 1 235 ? -15.403 -1.048 5.628 1.00 91.44 235 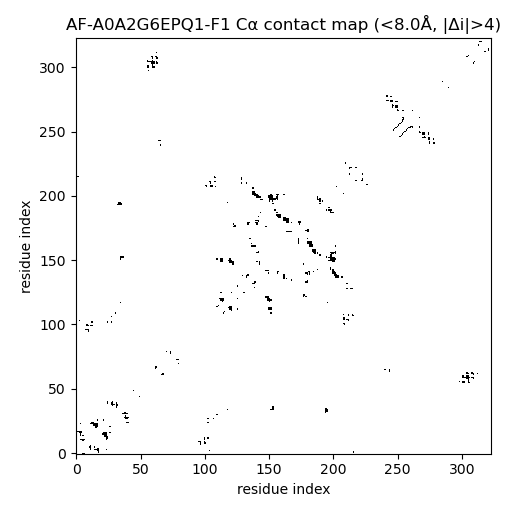LEU A O 1
ATOM 1799 N N . SER A 1 236 ? -13.943 -2.751 5.537 1.00 89.00 236 SER A N 1
ATOM 1800 C CA . SER A 1 236 ? -13.956 -3.042 6.979 1.00 89.00 236 SER A CA 1
ATOM 1801 C C . SER A 1 236 ? -13.504 -1.837 7.810 1.00 89.00 236 SER A C 1
ATOM 1803 O O . SER A 1 236 ? -14.141 -1.473 8.804 1.00 89.00 236 SER A O 1
ATOM 1805 N N . THR A 1 237 ? -12.435 -1.170 7.367 1.00 88.19 237 THR A N 1
ATOM 1806 C CA . THR A 1 237 ? -11.900 0.021 8.040 1.00 88.19 237 THR A CA 1
ATOM 1807 C C . THR A 1 237 ? -12.856 1.206 7.906 1.00 88.19 237 THR A C 1
ATOM 1809 O O . THR A 1 237 ? -13.160 1.864 8.903 1.00 88.19 237 THR A O 1
ATOM 1812 N N . ALA A 1 238 ? -13.393 1.439 6.703 1.00 88.81 238 ALA A N 1
ATOM 1813 C CA . ALA A 1 238 ? -14.364 2.501 6.453 1.00 88.81 238 ALA A CA 1
ATOM 1814 C C . ALA A 1 238 ? -15.618 2.348 7.329 1.00 88.81 238 ALA A C 1
ATOM 1816 O O . ALA A 1 238 ? -16.025 3.299 7.994 1.00 88.81 238 ALA A O 1
ATOM 1817 N N . ALA A 1 239 ? -16.190 1.142 7.404 1.00 87.56 239 ALA A N 1
ATOM 1818 C CA . ALA A 1 239 ? -17.359 0.862 8.235 1.00 87.56 239 ALA A CA 1
ATOM 1819 C C . ALA A 1 239 ? -17.085 1.104 9.730 1.00 87.56 239 ALA A C 1
ATOM 1821 O O . ALA A 1 239 ? -17.905 1.707 10.425 1.00 87.56 239 ALA A O 1
ATOM 1822 N N . GLY A 1 240 ? -15.916 0.675 10.224 1.00 85.44 240 GLY A N 1
ATOM 1823 C CA . GLY A 1 240 ? -15.518 0.878 11.617 1.00 85.44 240 GLY A CA 1
ATOM 1824 C C . GLY A 1 240 ? -15.382 2.355 11.995 1.00 85.44 240 GLY A C 1
ATOM 1825 O O . GLY A 1 240 ? -15.895 2.773 13.033 1.00 85.44 240 GLY A O 1
ATOM 1826 N N . LEU A 1 241 ? -14.732 3.154 11.147 1.00 87.75 241 LEU A N 1
ATOM 1827 C CA . LEU A 1 241 ? -14.560 4.590 11.385 1.00 87.75 241 LEU A CA 1
ATOM 1828 C C . LEU A 1 241 ? -15.880 5.360 11.252 1.00 87.75 241 LEU A C 1
ATOM 1830 O O . LEU A 1 241 ? -16.148 6.244 12.065 1.00 87.75 241 LEU A O 1
ATOM 1834 N N . LEU A 1 242 ? -16.733 4.996 10.289 1.00 90.31 242 LEU A N 1
ATOM 1835 C CA . LEU A 1 242 ? -18.054 5.609 10.120 1.00 90.31 242 LEU A CA 1
ATOM 1836 C C . LEU A 1 242 ? -18.948 5.402 11.340 1.00 90.31 242 LEU A C 1
ATOM 1838 O O . LEU A 1 242 ? -19.631 6.342 11.750 1.00 90.31 242 LEU A O 1
ATOM 1842 N N . LEU A 1 243 ? -18.922 4.212 11.949 1.00 86.62 243 LEU A N 1
ATOM 1843 C CA . LEU A 1 243 ? -19.657 3.957 13.189 1.00 86.62 243 LEU A CA 1
ATOM 1844 C C . LEU A 1 243 ? -19.203 4.924 14.285 1.00 86.62 243 LEU A C 1
ATOM 1846 O O . LEU A 1 243 ? -20.047 5.572 14.897 1.00 86.62 243 LEU A O 1
ATOM 1850 N N . VAL A 1 244 ? -17.890 5.078 14.479 1.00 87.31 244 VAL A N 1
ATOM 1851 C CA . VAL A 1 244 ? -17.343 5.963 15.520 1.00 87.31 244 VAL A CA 1
ATOM 1852 C C . VAL A 1 244 ? -17.690 7.426 15.280 1.00 87.31 244 VAL A C 1
ATOM 1854 O O . VAL A 1 244 ? -18.078 8.113 16.221 1.00 87.31 244 VAL A O 1
ATOM 1857 N N . ILE A 1 245 ? -17.607 7.905 14.036 1.00 90.81 245 ILE A N 1
ATOM 1858 C CA . ILE A 1 245 ? -18.025 9.272 13.691 1.00 90.81 245 ILE A CA 1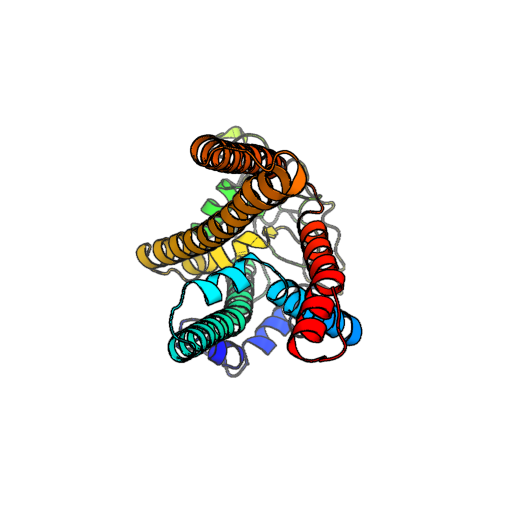
ATOM 1859 C C . ILE A 1 245 ? -19.512 9.461 14.012 1.00 90.81 245 ILE A C 1
ATOM 1861 O O . ILE A 1 245 ? -19.899 10.450 14.632 1.00 90.81 245 ILE A O 1
ATOM 1865 N N . SER A 1 246 ? -20.343 8.488 13.639 1.00 91.56 246 SER A N 1
ATOM 1866 C CA . SER A 1 246 ? -21.791 8.549 13.848 1.00 91.56 246 SER A CA 1
ATOM 1867 C C . SER A 1 246 ? -22.152 8.592 15.333 1.00 91.56 246 SER A C 1
ATOM 1869 O O . SER A 1 246 ? -22.979 9.409 15.736 1.00 91.56 246 SER A O 1
ATOM 1871 N N . THR A 1 247 ? -21.516 7.756 16.160 1.00 88.25 247 THR A N 1
ATOM 1872 C CA . THR A 1 247 ? -21.751 7.737 17.611 1.00 88.25 247 THR A CA 1
ATOM 1873 C C . THR A 1 247 ? -21.194 8.980 18.296 1.00 88.25 247 THR A C 1
ATOM 1875 O O . THR A 1 247 ? -21.867 9.533 19.159 1.00 88.25 247 THR A O 1
ATOM 1878 N N . ALA A 1 248 ? -20.022 9.472 17.885 1.00 90.00 248 ALA A N 1
ATOM 1879 C CA . ALA A 1 248 ? -19.439 10.687 18.451 1.00 90.00 248 ALA A CA 1
ATOM 1880 C C . ALA A 1 248 ? -20.323 11.919 18.186 1.00 90.00 248 ALA A C 1
ATOM 1882 O O . ALA A 1 248 ? -20.531 12.749 19.067 1.00 90.00 248 ALA A O 1
ATOM 1883 N N . VAL A 1 249 ? -20.908 12.032 16.990 1.00 92.69 249 VAL A N 1
ATOM 1884 C CA . VAL A 1 249 ? -21.805 13.152 16.670 1.00 92.69 249 VAL A CA 1
ATOM 1885 C C . VAL A 1 249 ? -23.163 13.001 17.361 1.00 92.69 249 VAL A C 1
ATOM 1887 O O . VAL A 1 249 ? -23.658 13.954 17.961 1.00 92.69 249 VAL A O 1
ATOM 1890 N N . ALA A 1 250 ? -23.785 11.823 17.297 1.00 91.81 250 ALA A N 1
ATOM 1891 C CA . ALA A 1 250 ? -25.133 11.635 17.829 1.00 91.81 250 ALA A CA 1
A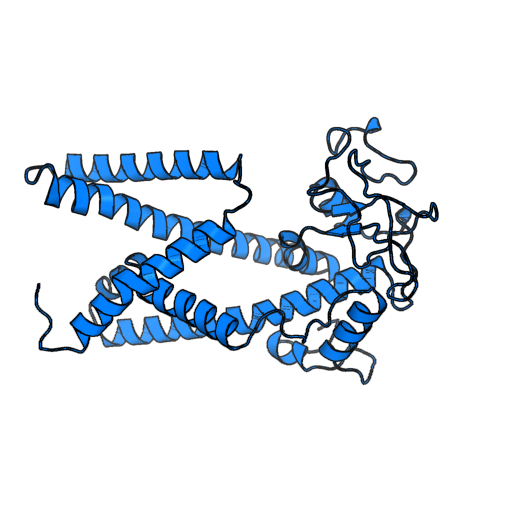TOM 1892 C C . ALA A 1 250 ? -25.172 11.558 19.361 1.00 91.81 250 ALA A C 1
ATOM 1894 O O . ALA A 1 250 ? -25.981 12.235 19.996 1.00 91.81 250 ALA A O 1
ATOM 1895 N N . HIS A 1 251 ? -24.292 10.755 19.953 1.00 86.00 251 HIS A N 1
ATOM 1896 C CA . HIS A 1 251 ? -24.314 10.471 21.381 1.00 86.00 251 HIS A CA 1
ATOM 1897 C C . HIS A 1 251 ? -23.470 11.470 22.178 1.00 86.00 251 HIS A C 1
ATOM 1899 O O . HIS A 1 251 ? -23.972 12.080 23.122 1.00 86.00 251 HIS A O 1
ATOM 1905 N N . ASP A 1 252 ? -22.211 11.691 21.786 1.00 89.69 252 ASP A N 1
ATOM 1906 C CA . ASP A 1 252 ? -21.294 12.525 22.576 1.00 89.69 252 ASP A CA 1
ATOM 1907 C C . ASP A 1 252 ? -21.538 14.027 22.360 1.00 89.69 252 ASP A C 1
ATOM 1909 O O . ASP A 1 252 ? -21.626 14.799 23.318 1.00 89.69 252 ASP A O 1
ATOM 1913 N N . LEU A 1 253 ? -21.686 14.461 21.108 1.00 91.62 253 LEU A N 1
ATOM 1914 C CA . LEU A 1 253 ? -21.892 15.874 20.797 1.00 91.62 253 LEU A CA 1
ATOM 1915 C C . LEU A 1 253 ? -23.356 16.291 20.989 1.00 91.62 253 LEU A C 1
ATOM 1917 O O . LEU A 1 253 ? -23.643 17.214 21.749 1.00 91.62 253 LEU A O 1
ATOM 1921 N N . LEU A 1 254 ? -24.301 15.618 20.326 1.00 91.31 254 LEU A N 1
ATOM 1922 C CA . LEU A 1 254 ? -25.705 16.026 20.373 1.00 91.31 254 LEU A CA 1
ATOM 1923 C C . LEU A 1 254 ? -26.368 15.666 21.699 1.00 91.31 254 LEU A C 1
ATOM 1925 O O . LEU A 1 254 ? -26.759 16.575 22.425 1.00 91.31 254 LEU A O 1
ATOM 1929 N N . LYS A 1 255 ? -26.492 14.378 22.031 1.00 90.44 255 LYS A N 1
ATOM 1930 C CA . LYS A 1 255 ? -27.220 13.951 23.232 1.00 90.44 255 LYS A CA 1
ATOM 1931 C C . LYS A 1 255 ? -26.534 14.411 24.512 1.00 90.44 255 LYS A C 1
ATOM 1933 O O . LYS A 1 255 ? -27.159 15.053 25.337 1.00 90.44 255 LYS A O 1
ATOM 1938 N N . LYS A 1 256 ? -25.244 14.140 24.692 1.00 90.50 256 LYS A N 1
ATOM 1939 C CA . LYS A 1 256 ? -24.569 14.440 25.962 1.00 90.50 256 LYS A CA 1
ATOM 1940 C C . LYS A 1 256 ? -24.260 15.930 26.169 1.00 90.50 256 LYS A C 1
ATOM 1942 O O . LYS A 1 256 ? -24.257 16.366 27.316 1.00 90.50 256 LYS A O 1
ATOM 1947 N N . THR A 1 257 ? -24.003 16.696 25.102 1.00 91.44 257 THR A N 1
ATOM 1948 C CA . THR A 1 257 ? -23.508 18.084 25.226 1.00 91.44 257 THR A CA 1
ATOM 1949 C C . THR A 1 257 ? -24.536 19.148 24.827 1.00 91.44 257 THR A C 1
ATOM 1951 O O . THR A 1 257 ? -24.735 20.099 25.576 1.00 91.44 257 THR A O 1
ATOM 1954 N N . ILE A 1 258 ? -25.188 19.025 23.664 1.00 92.75 258 ILE A N 1
ATOM 1955 C CA . ILE A 1 258 ? -26.031 20.103 23.103 1.00 92.75 258 ILE A CA 1
ATOM 1956 C C . ILE A 1 258 ? -27.499 19.989 23.537 1.00 92.75 258 ILE A C 1
ATOM 1958 O O . ILE A 1 258 ? -28.112 20.985 23.917 1.00 92.75 258 ILE A O 1
ATOM 1962 N N . LYS A 1 259 ? -28.092 18.796 23.439 1.00 91.12 259 LYS A N 1
ATOM 1963 C CA . LYS A 1 259 ? -29.511 18.546 23.717 1.00 91.12 259 LYS A CA 1
ATOM 1964 C C . LYS A 1 259 ? -29.705 17.206 24.451 1.00 91.12 259 LYS A C 1
ATOM 1966 O O . LYS A 1 259 ? -30.007 16.204 23.798 1.00 91.12 259 LYS A O 1
ATOM 1971 N N . PRO A 1 260 ? -29.598 17.208 25.795 1.00 88.06 260 PRO A N 1
ATOM 1972 C CA . PRO A 1 260 ? -29.798 16.032 26.654 1.00 88.06 260 PRO A CA 1
ATOM 1973 C C . PRO A 1 260 ? -31.126 15.308 26.442 1.00 88.06 260 PRO A C 1
ATOM 1975 O O . PRO A 1 260 ? -31.156 14.081 26.389 1.00 88.06 260 PRO A O 1
ATOM 1978 N N . ASP A 1 261 ? -32.199 16.063 26.210 1.00 89.69 261 ASP A N 1
ATOM 1979 C CA . ASP A 1 261 ? -33.559 15.526 26.081 1.00 89.69 261 ASP A CA 1
ATOM 1980 C C . ASP A 1 261 ? -33.924 15.115 24.641 1.00 89.69 261 ASP A C 1
ATOM 1982 O O . ASP A 1 261 ? -35.075 15.211 24.208 1.00 89.69 261 ASP A O 1
ATOM 1986 N N . ILE A 1 262 ? -32.942 14.708 23.832 1.00 90.81 262 ILE A N 1
ATOM 1987 C CA . ILE A 1 262 ? -33.203 14.210 22.478 1.00 90.81 262 ILE A CA 1
ATOM 1988 C C . ILE A 1 262 ? -33.850 12.817 22.525 1.00 90.81 262 ILE A C 1
ATOM 1990 O O . ILE A 1 262 ? -33.391 11.915 23.224 1.00 90.81 262 ILE A O 1
ATOM 1994 N N . SER A 1 263 ? -34.919 12.622 21.747 1.00 92.56 263 SER A N 1
ATOM 1995 C CA . SER A 1 263 ? -35.554 11.304 21.615 1.00 92.56 263 SER A CA 1
ATOM 1996 C C . SER A 1 263 ? -34.622 10.296 20.930 1.00 92.56 263 SER A C 1
ATOM 1998 O O . SER A 1 263 ? -33.854 10.671 20.042 1.00 92.56 263 SER A O 1
ATOM 2000 N N . GLU A 1 264 ? -34.745 9.006 21.256 1.00 90.88 264 GLU A N 1
ATOM 2001 C CA . GLU A 1 264 ? -33.946 7.938 20.625 1.00 90.88 264 GLU A CA 1
ATOM 2002 C C . GLU A 1 264 ? -34.106 7.911 19.099 1.00 90.88 264 GLU A C 1
ATOM 2004 O O . GLU A 1 264 ? -33.145 7.714 18.357 1.00 90.88 264 GLU A O 1
ATOM 2009 N N . ARG A 1 265 ? -35.319 8.183 18.599 1.00 90.94 265 ARG A N 1
ATOM 2010 C CA . ARG A 1 265 ? -35.581 8.260 17.156 1.00 90.94 265 ARG A CA 1
ATOM 2011 C C . ARG A 1 265 ? -34.790 9.392 16.500 1.00 90.94 265 ARG A C 1
ATOM 2013 O O . ARG A 1 265 ? -34.268 9.217 15.400 1.00 90.94 265 ARG A O 1
ATOM 2020 N N . SER A 1 266 ? -34.710 10.546 17.161 1.00 89.06 266 SER A N 1
ATOM 2021 C CA . SER A 1 266 ? -33.959 11.708 16.678 1.00 89.06 266 SER A CA 1
ATOM 2022 C C . SER A 1 266 ? -32.445 11.503 16.783 1.00 89.06 266 SER A C 1
ATOM 2024 O O . SER A 1 266 ? -31.729 11.934 15.885 1.00 89.06 266 SER A O 1
ATOM 2026 N N . GLU A 1 267 ? -31.965 10.811 17.820 1.00 91.56 267 GLU A N 1
ATOM 2027 C CA . GLU A 1 267 ? -30.557 10.408 17.967 1.00 91.56 267 GLU A CA 1
ATOM 2028 C C . GLU A 1 267 ? -30.131 9.430 16.862 1.00 91.56 267 GLU A C 1
ATOM 2030 O O . GLU A 1 267 ? -29.099 9.606 16.220 1.00 91.56 267 GLU A O 1
ATOM 2035 N N . LEU A 1 268 ? -30.957 8.426 16.557 1.00 90.75 268 LEU A N 1
ATOM 2036 C CA . LEU A 1 268 ? -30.678 7.500 15.456 1.00 90.75 268 LEU A CA 1
ATOM 2037 C C . LEU A 1 268 ? -30.682 8.204 14.095 1.00 90.75 268 LEU A C 1
ATOM 2039 O O . LEU A 1 268 ? -29.878 7.878 13.218 1.00 90.75 268 LEU A O 1
ATOM 2043 N N . LEU A 1 269 ? -31.582 9.170 13.902 1.00 93.69 269 LEU A N 1
ATOM 2044 C CA . LEU A 1 269 ? -31.639 9.951 12.671 1.00 93.69 269 LEU A CA 1
ATOM 2045 C C . LEU A 1 269 ? -30.406 10.853 12.527 1.00 93.69 269 LEU A C 1
ATOM 2047 O O . LEU A 1 269 ? -29.827 10.901 11.443 1.00 93.69 269 LEU A O 1
ATOM 2051 N N . SER A 1 270 ? -29.951 11.498 13.606 1.00 92.81 270 SER A N 1
ATOM 2052 C CA . SER A 1 270 ? -28.729 12.305 13.578 1.00 92.81 270 SER A CA 1
ATOM 2053 C C . SER A 1 270 ? -27.479 11.457 13.336 1.00 92.81 270 SER A C 1
ATOM 2055 O O . SER A 1 270 ? -26.636 11.860 12.538 1.00 92.81 270 SER A O 1
ATOM 2057 N N . ALA A 1 271 ? -27.394 10.251 13.910 1.00 92.50 271 ALA A N 1
ATOM 2058 C CA . ALA A 1 271 ? -26.307 9.307 13.640 1.00 92.50 271 ALA A CA 1
ATOM 2059 C C . ALA A 1 271 ? -26.229 8.934 12.150 1.00 92.50 271 ALA A C 1
ATOM 2061 O O . ALA A 1 271 ? -25.157 8.970 11.550 1.00 92.50 271 ALA A O 1
ATOM 2062 N N . ARG A 1 272 ? -27.372 8.625 11.520 1.00 93.69 272 ARG A N 1
ATOM 2063 C CA . ARG A 1 272 ? -27.435 8.295 10.083 1.00 93.69 272 ARG A CA 1
ATOM 2064 C C . ARG A 1 272 ? -27.089 9.488 9.194 1.00 93.69 272 ARG A C 1
ATOM 2066 O O . ARG A 1 272 ? -26.394 9.310 8.197 1.00 93.69 272 ARG A O 1
ATOM 2073 N N . LEU A 1 273 ? -27.548 10.689 9.550 1.00 95.12 273 LEU A N 1
ATOM 2074 C CA . LEU A 1 273 ? -27.199 11.913 8.825 1.00 95.12 273 LEU A CA 1
ATOM 2075 C C . LEU A 1 273 ? -25.703 12.228 8.939 1.00 95.12 273 LEU A C 1
ATOM 2077 O O . LEU A 1 273 ? -25.085 12.571 7.936 1.00 95.12 273 LEU A O 1
ATOM 2081 N N . ALA A 1 274 ? -25.107 12.051 10.121 1.00 94.94 274 ALA A N 1
ATOM 2082 C CA . ALA A 1 274 ? -23.670 12.208 10.325 1.00 94.94 274 ALA A CA 1
ATOM 2083 C C . ALA A 1 274 ? -22.866 11.206 9.482 1.00 94.94 274 ALA A C 1
ATOM 2085 O O . ALA A 1 274 ? -21.908 11.599 8.818 1.00 94.94 274 ALA A O 1
ATOM 2086 N N . ALA A 1 275 ? -23.294 9.938 9.436 1.00 93.50 275 ALA A N 1
ATOM 2087 C CA . ALA A 1 275 ? -22.692 8.922 8.573 1.00 93.50 275 ALA A CA 1
ATOM 2088 C C . ALA A 1 275 ? -22.760 9.318 7.089 1.00 93.50 275 ALA A C 1
ATOM 2090 O O . ALA A 1 275 ? -21.752 9.273 6.387 1.00 93.50 275 ALA A O 1
ATOM 2091 N N . ALA A 1 276 ? -23.937 9.735 6.613 1.00 94.81 276 ALA A N 1
ATOM 2092 C CA . ALA A 1 276 ? -24.143 10.137 5.224 1.00 94.81 276 ALA A CA 1
ATOM 2093 C C . ALA A 1 276 ? -23.298 11.364 4.850 1.00 94.81 276 ALA A C 1
ATOM 2095 O O . ALA A 1 276 ? -22.667 11.380 3.793 1.00 94.81 276 ALA A O 1
ATOM 2096 N N . ALA A 1 277 ? -23.226 12.360 5.737 1.00 95.69 277 ALA A N 1
ATOM 2097 C CA . ALA A 1 277 ? -22.376 13.531 5.555 1.00 95.69 277 ALA A CA 1
ATOM 2098 C C . ALA A 1 277 ? -20.889 13.146 5.496 1.00 95.69 277 ALA A C 1
ATOM 2100 O O . ALA A 1 277 ? -20.176 13.591 4.598 1.00 95.69 277 ALA A O 1
ATOM 2101 N N . ALA A 1 278 ? -20.431 12.270 6.396 1.00 93.62 278 ALA A N 1
ATOM 2102 C CA . ALA A 1 278 ? -19.057 11.776 6.398 1.00 93.62 278 ALA A CA 1
ATOM 2103 C C . ALA A 1 278 ? -18.712 11.020 5.103 1.00 93.62 278 ALA A C 1
ATOM 2105 O O . ALA A 1 278 ? -17.644 11.249 4.539 1.00 93.62 278 ALA A O 1
ATOM 2106 N N . ILE A 1 279 ? -19.622 10.181 4.593 1.00 93.56 279 ILE A N 1
ATOM 2107 C CA . ILE A 1 279 ? -19.460 9.496 3.299 1.00 93.56 279 ILE A CA 1
ATOM 2108 C C . ILE A 1 279 ? -19.377 10.508 2.153 1.00 93.56 279 ILE A C 1
ATOM 2110 O O . ILE A 1 279 ? -18.509 10.371 1.296 1.00 93.56 279 ILE A O 1
ATOM 2114 N N . GLY A 1 280 ? -20.232 11.536 2.139 1.00 94.25 280 GLY A N 1
ATOM 2115 C CA . GLY A 1 280 ? -20.205 12.580 1.110 1.00 94.25 280 GLY A CA 1
ATOM 2116 C C . GLY A 1 280 ? -18.881 13.349 1.086 1.00 94.25 280 GLY A C 1
ATOM 2117 O O . GLY A 1 280 ? -18.279 13.518 0.026 1.00 94.25 280 GLY A O 1
ATOM 2118 N N . ILE A 1 281 ? -18.382 13.746 2.260 1.00 92.38 281 ILE A N 1
ATOM 2119 C CA . ILE A 1 281 ? -17.091 14.434 2.405 1.00 92.38 281 ILE A CA 1
ATOM 2120 C C . ILE A 1 281 ? -15.937 13.513 1.985 1.00 92.38 281 ILE A C 1
ATOM 2122 O O . ILE A 1 281 ? -15.063 13.924 1.222 1.00 92.38 281 ILE A O 1
ATOM 2126 N N . ALA A 1 282 ? -15.942 12.259 2.444 1.00 89.62 282 ALA A N 1
ATOM 2127 C CA . ALA A 1 282 ? -14.924 11.278 2.079 1.00 89.62 282 ALA A CA 1
ATOM 2128 C C . ALA A 1 282 ? -14.927 10.981 0.572 1.00 89.62 282 ALA A C 1
ATOM 2130 O O . ALA A 1 282 ? -13.861 10.905 -0.031 1.00 89.62 282 ALA A O 1
ATOM 2131 N N . GLY A 1 283 ? -16.103 10.873 -0.052 1.00 91.19 283 GLY A N 1
ATOM 2132 C CA . GLY A 1 283 ? -16.248 10.686 -1.496 1.00 91.19 283 GLY A CA 1
ATOM 2133 C C . GLY A 1 283 ? -15.707 11.873 -2.292 1.00 91.19 283 GLY A C 1
ATOM 2134 O O . GLY A 1 283 ? -14.973 11.678 -3.258 1.00 91.19 283 GLY A O 1
ATOM 2135 N N . TYR A 1 284 ? -15.983 13.102 -1.845 1.00 91.38 284 TYR A N 1
ATOM 2136 C CA . TYR A 1 284 ? -15.436 14.311 -2.465 1.00 91.38 284 TYR A CA 1
ATOM 2137 C C . TYR A 1 284 ? -13.900 14.339 -2.433 1.00 91.38 284 TYR A C 1
ATOM 2139 O O . TYR A 1 284 ? -13.264 14.541 -3.469 1.00 91.38 284 TYR A O 1
ATOM 2147 N N . PHE A 1 285 ? -13.293 14.079 -1.270 1.00 88.88 285 PHE A N 1
ATOM 2148 C CA . PHE A 1 285 ? -11.833 13.996 -1.151 1.00 88.88 285 PHE A CA 1
ATOM 2149 C C . PHE A 1 285 ? -11.242 12.755 -1.831 1.00 88.88 285 PHE A C 1
ATOM 2151 O O . PHE A 1 285 ? -10.082 12.782 -2.225 1.00 88.88 285 PHE A O 1
ATOM 2158 N N . GLY A 1 286 ? -12.015 11.682 -2.002 1.00 85.81 286 GLY A N 1
ATOM 2159 C CA . GLY A 1 286 ? -11.603 10.506 -2.767 1.00 85.81 286 GLY A CA 1
ATOM 2160 C C . GLY A 1 286 ? -11.456 10.798 -4.262 1.00 85.81 286 GLY A C 1
ATOM 2161 O O . GLY A 1 286 ? -10.522 10.306 -4.888 1.00 85.81 286 GLY A O 1
ATOM 2162 N N . LEU A 1 287 ? -12.337 11.635 -4.821 1.00 84.81 287 LEU A N 1
ATOM 2163 C CA . LEU A 1 287 ? -12.250 12.086 -6.215 1.00 84.81 287 LEU A CA 1
ATOM 2164 C C . LEU A 1 287 ? -11.160 13.145 -6.420 1.00 84.81 287 LEU A C 1
ATOM 2166 O O . LEU A 1 287 ? -10.505 13.158 -7.458 1.00 84.81 287 LEU A O 1
ATOM 2170 N N . ASN A 1 288 ? -10.947 14.006 -5.422 1.00 85.19 288 ASN A N 1
ATOM 2171 C CA . ASN A 1 288 ? -9.936 15.063 -5.443 1.00 85.19 288 ASN A CA 1
ATOM 2172 C C . ASN A 1 288 ? -8.934 14.878 -4.291 1.00 85.19 288 ASN A C 1
ATOM 2174 O O . ASN A 1 288 ? -8.970 15.644 -3.319 1.00 85.19 288 ASN A O 1
ATOM 2178 N N . PRO A 1 289 ? -8.053 13.859 -4.358 1.00 76.56 289 PRO A N 1
ATOM 2179 C CA . PRO A 1 289 ? -7.151 13.547 -3.261 1.00 76.56 289 PRO A CA 1
ATOM 2180 C C . PRO A 1 289 ? -6.155 14.693 -3.042 1.00 76.56 289 PRO A C 1
ATOM 2182 O O . PRO A 1 289 ? -5.410 15.044 -3.963 1.00 76.56 289 PRO A O 1
ATOM 2185 N N . PRO A 1 290 ? -6.088 15.276 -1.831 1.00 76.25 290 PRO A N 1
ATOM 2186 C CA . PRO A 1 290 ? -5.074 16.273 -1.525 1.00 76.25 290 PRO A CA 1
ATOM 2187 C C . PRO A 1 290 ? -3.682 15.627 -1.571 1.00 76.25 290 PRO A C 1
ATOM 2189 O O . PRO A 1 290 ? -3.505 14.466 -1.208 1.00 76.25 290 PRO A O 1
ATOM 2192 N N . GLY A 1 291 ? -2.650 16.379 -1.958 1.00 76.62 291 GLY A N 1
ATOM 2193 C CA . GLY A 1 291 ? -1.285 15.841 -2.099 1.00 76.62 291 GLY A CA 1
ATOM 2194 C C . GLY A 1 291 ? -0.633 15.327 -0.802 1.0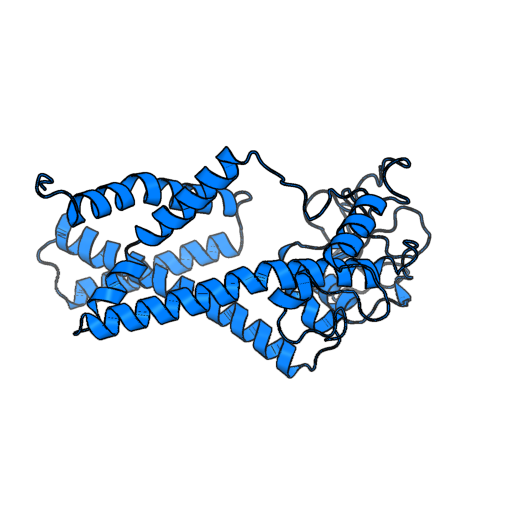0 76.62 291 GLY A C 1
ATOM 2195 O O . GLY A 1 291 ? 0.476 14.807 -0.840 1.00 76.62 291 GLY A O 1
ATOM 2196 N N . TYR A 1 292 ? -1.297 15.473 0.349 1.00 77.44 292 TYR A N 1
ATOM 2197 C CA . TYR A 1 292 ? -0.749 15.237 1.686 1.00 77.44 292 TYR A CA 1
ATOM 2198 C C . TYR A 1 292 ? -1.612 14.300 2.556 1.00 77.44 292 TYR A C 1
ATOM 2200 O O . TYR A 1 292 ? -1.530 14.357 3.783 1.00 77.44 292 TYR A O 1
ATOM 2208 N N . VAL A 1 293 ? -2.404 13.396 1.954 1.00 79.25 293 VAL A N 1
ATOM 2209 C CA . VAL A 1 293 ? -3.228 12.410 2.699 1.00 79.25 293 VAL A CA 1
ATOM 2210 C C . VAL A 1 293 ? -2.394 11.606 3.703 1.00 79.25 293 VAL A C 1
ATOM 2212 O O . VAL A 1 293 ? -2.761 11.513 4.871 1.00 79.25 293 VAL A O 1
ATOM 2215 N N . ALA A 1 294 ? -1.241 11.072 3.291 1.00 76.31 294 ALA A N 1
ATOM 2216 C CA . ALA A 1 294 ? -0.388 10.281 4.181 1.00 76.31 294 ALA A CA 1
ATOM 2217 C C . ALA A 1 294 ? 0.123 11.093 5.387 1.00 76.31 294 ALA A C 1
ATOM 2219 O O . ALA A 1 294 ? 0.172 10.582 6.506 1.00 76.31 294 ALA A O 1
ATOM 2220 N N . ALA A 1 295 ? 0.456 12.371 5.178 1.00 82.25 295 ALA A N 1
ATOM 2221 C CA . ALA A 1 295 ? 0.900 13.261 6.248 1.00 82.25 295 ALA A CA 1
ATOM 2222 C C . ALA A 1 295 ? -0.243 13.597 7.219 1.00 82.25 295 ALA A C 1
ATOM 2224 O O . ALA A 1 295 ? -0.039 13.560 8.429 1.00 82.25 295 ALA A O 1
ATOM 2225 N N . LEU A 1 296 ? -1.453 13.851 6.706 1.00 85.00 296 LEU A N 1
ATOM 2226 C CA . LEU A 1 296 ? -2.658 14.044 7.522 1.00 85.00 296 LEU A CA 1
ATOM 2227 C C . LEU A 1 296 ? -2.936 12.835 8.418 1.00 85.00 296 LEU A C 1
ATOM 2229 O O . LEU A 1 296 ? -3.193 12.996 9.609 1.00 85.00 296 LEU A O 1
ATOM 2233 N N . VAL A 1 297 ? -2.850 11.628 7.856 1.00 83.31 297 VAL A N 1
ATOM 2234 C CA . VAL A 1 297 ? -3.058 10.385 8.606 1.00 83.31 297 VAL A CA 1
ATOM 2235 C C . VAL A 1 297 ? -1.991 10.227 9.691 1.00 83.31 297 VAL A C 1
ATOM 2237 O O . VAL A 1 297 ? -2.329 9.969 10.845 1.00 83.31 297 VAL A O 1
ATOM 2240 N N . ALA A 1 298 ? -0.714 10.446 9.362 1.00 83.94 298 ALA A N 1
ATOM 2241 C CA . ALA A 1 298 ? 0.374 10.380 10.338 1.00 83.94 298 ALA A CA 1
ATOM 2242 C C . ALA A 1 298 ? 0.195 11.393 11.484 1.00 83.94 298 ALA A C 1
ATOM 2244 O O . ALA A 1 298 ? 0.384 11.041 12.648 1.00 83.94 298 ALA A O 1
ATOM 2245 N N . LEU A 1 299 ? -0.228 12.624 11.176 1.00 87.06 299 LEU A N 1
ATOM 2246 C CA . LEU A 1 299 ? -0.536 13.646 12.180 1.00 87.06 299 LEU A CA 1
ATOM 2247 C C . LEU A 1 299 ? -1.717 13.242 13.065 1.00 87.06 299 LEU A C 1
ATOM 2249 O O . LEU A 1 299 ? -1.642 13.408 14.280 1.00 87.06 299 LEU A O 1
ATOM 2253 N N . ALA A 1 300 ? -2.780 12.673 12.492 1.00 86.69 300 ALA A N 1
ATOM 2254 C CA . ALA A 1 300 ? -3.928 12.195 13.258 1.00 86.69 300 ALA A CA 1
ATOM 2255 C C . ALA A 1 300 ? -3.537 11.082 14.249 1.00 86.69 300 ALA A C 1
ATOM 2257 O O . ALA A 1 300 ? -3.933 11.132 15.415 1.00 86.69 300 ALA A O 1
ATOM 2258 N N . PHE A 1 301 ? -2.709 10.119 13.824 1.00 86.88 301 PHE A N 1
ATOM 2259 C CA . PHE A 1 301 ? -2.172 9.085 14.718 1.00 86.88 301 PHE A CA 1
ATOM 2260 C C . PHE A 1 301 ? -1.236 9.661 15.783 1.00 86.88 301 PHE A C 1
ATOM 2262 O O . PHE A 1 301 ? -1.333 9.272 16.945 1.00 86.88 301 PHE A O 1
ATOM 2269 N N . GLY A 1 302 ? -0.376 10.616 15.419 1.00 89.50 302 GLY A N 1
ATOM 2270 C CA . GLY A 1 302 ? 0.494 11.311 16.369 1.00 89.50 302 GLY A CA 1
ATOM 2271 C C . GLY A 1 302 ? -0.296 12.070 17.438 1.00 89.50 302 GLY A C 1
ATOM 2272 O O . GLY A 1 302 ? -0.001 11.949 18.625 1.00 89.50 302 GLY A O 1
ATOM 2273 N N . LEU A 1 303 ? -1.353 12.782 17.038 1.00 90.06 303 LEU A N 1
ATOM 2274 C CA . LEU A 1 303 ? -2.261 13.466 17.959 1.00 90.06 303 LEU A CA 1
ATOM 2275 C C . LEU A 1 303 ? -2.962 12.474 18.890 1.00 90.06 303 LEU A C 1
ATOM 2277 O O . LEU A 1 303 ? -2.943 12.681 20.098 1.00 90.06 303 LEU A O 1
ATOM 2281 N N . ALA A 1 304 ? -3.515 11.378 18.361 1.00 87.06 304 ALA A N 1
ATOM 2282 C CA . ALA A 1 304 ? -4.148 10.334 19.171 1.00 87.06 304 ALA A CA 1
ATOM 2283 C C . ALA A 1 304 ? -3.164 9.680 20.162 1.00 87.06 304 ALA A C 1
ATOM 2285 O O . ALA A 1 304 ? -3.518 9.415 21.313 1.00 87.06 304 ALA A O 1
ATOM 2286 N N . SER A 1 305 ? -1.916 9.463 19.735 1.00 90.50 305 SER A N 1
ATOM 2287 C CA . SER A 1 305 ? -0.837 8.948 20.582 1.00 90.50 305 SER A CA 1
ATOM 2288 C C . SER A 1 305 ? -0.448 9.917 21.697 1.00 90.50 305 SER A C 1
ATOM 2290 O O . SER A 1 305 ? -0.024 9.463 22.755 1.00 90.50 305 SER A O 1
ATOM 2292 N N . ALA A 1 306 ? -0.527 11.228 21.469 1.00 91.25 306 ALA A N 1
ATOM 2293 C CA . ALA A 1 306 ? -0.156 12.232 22.463 1.00 91.25 306 ALA A CA 1
ATOM 2294 C C . ALA A 1 306 ? -1.311 12.575 23.417 1.00 91.25 306 ALA A C 1
ATOM 2296 O O . ALA A 1 306 ? -1.062 12.921 24.569 1.00 91.25 306 ALA A O 1
ATOM 2297 N N . SER A 1 307 ? -2.563 12.475 22.961 1.00 90.25 307 SER A N 1
ATOM 2298 C CA . SER A 1 307 ? -3.742 12.868 23.740 1.00 90.25 307 SER A CA 1
ATOM 2299 C C . SER A 1 307 ? -4.412 11.690 24.450 1.00 90.25 307 SER A C 1
ATOM 2301 O O . SER A 1 307 ? -4.502 11.673 25.676 1.00 90.25 307 SER A O 1
ATOM 2303 N N . PHE A 1 308 ? -4.874 10.684 23.703 1.00 87.38 308 PHE A N 1
ATOM 2304 C CA . PHE A 1 308 ? -5.704 9.608 24.247 1.00 87.38 308 PHE A CA 1
ATOM 2305 C C . PHE A 1 308 ? -4.878 8.552 24.963 1.00 87.38 308 PHE A C 1
ATOM 2307 O O . PHE A 1 308 ? -5.254 8.100 26.043 1.00 87.38 308 PHE A O 1
ATOM 2314 N N . PHE A 1 309 ? -3.742 8.164 24.386 1.00 88.50 309 PHE A N 1
ATOM 2315 C CA . PHE A 1 309 ? -2.948 7.069 24.932 1.00 88.50 309 PHE A CA 1
ATOM 2316 C C . PHE A 1 309 ? -2.437 7.338 26.364 1.00 88.50 309 PHE A C 1
ATOM 2318 O O . PHE A 1 309 ? -2.653 6.475 27.220 1.00 88.50 309 PHE A O 1
ATOM 2325 N N . PRO A 1 310 ? -1.856 8.511 26.705 1.00 89.56 310 PRO A N 1
ATOM 2326 C CA . PRO A 1 310 ? -1.419 8.783 28.075 1.00 89.56 310 PRO A CA 1
ATOM 2327 C C . PRO A 1 310 ? -2.582 8.797 29.067 1.00 89.56 310 PRO A C 1
ATOM 2329 O O . PRO A 1 310 ? -2.459 8.234 30.153 1.00 89.56 310 PRO A O 1
ATOM 2332 N N . ALA A 1 311 ? -3.725 9.376 28.684 1.00 87.62 311 ALA A N 1
ATOM 2333 C CA . ALA A 1 311 ? -4.923 9.397 29.518 1.00 87.62 311 ALA A CA 1
ATOM 2334 C C . ALA A 1 311 ? -5.449 7.978 29.793 1.00 87.62 311 ALA A C 1
ATOM 2336 O O . ALA A 1 311 ? -5.778 7.651 30.930 1.00 87.62 311 ALA A O 1
ATOM 2337 N N . ILE A 1 312 ? -5.469 7.101 28.784 1.00 85.81 312 ILE A N 1
ATOM 2338 C CA . ILE A 1 312 ? -5.886 5.701 28.944 1.00 85.81 312 ILE A CA 1
ATOM 2339 C C . ILE A 1 312 ? -4.917 4.944 29.861 1.00 85.81 312 ILE A C 1
ATOM 2341 O O . ILE A 1 312 ? -5.353 4.271 30.795 1.00 85.81 312 ILE A O 1
ATOM 2345 N N . ILE A 1 313 ? -3.606 5.067 29.637 1.00 87.31 313 ILE A N 1
ATOM 2346 C CA . ILE A 1 313 ? -2.588 4.390 30.452 1.00 87.31 313 ILE A CA 1
ATOM 2347 C C . ILE A 1 313 ? -2.656 4.850 31.907 1.00 87.31 313 ILE A C 1
ATOM 2349 O O . ILE A 1 313 ? -2.707 4.021 32.817 1.00 87.31 313 ILE A O 1
ATOM 2353 N N . LEU A 1 314 ? -2.697 6.160 32.144 1.00 88.19 314 LEU A N 1
ATOM 2354 C CA . LEU A 1 314 ? -2.800 6.698 33.495 1.00 88.19 314 LEU A CA 1
ATOM 2355 C C . LEU A 1 314 ? -4.137 6.307 34.144 1.00 88.19 314 LEU A C 1
ATOM 2357 O O . LEU A 1 314 ? -4.146 5.970 35.323 1.00 88.19 314 LEU A O 1
ATOM 2361 N N . GLY A 1 315 ? -5.237 6.236 33.390 1.00 84.06 315 GLY A N 1
ATOM 2362 C CA . GLY A 1 315 ? -6.535 5.809 33.921 1.00 84.06 315 GLY A CA 1
ATOM 2363 C C . GLY A 1 315 ? -6.612 4.340 34.308 1.00 84.06 315 GLY A C 1
ATOM 2364 O O . GLY A 1 315 ? -7.330 3.995 35.243 1.00 84.06 315 GLY A O 1
ATOM 2365 N N . ILE A 1 316 ? -5.855 3.475 33.633 1.00 82.56 316 ILE A N 1
ATOM 2366 C CA . ILE A 1 316 ? -5.797 2.045 33.956 1.00 82.56 316 ILE A CA 1
ATOM 2367 C C . ILE A 1 316 ? -4.810 1.777 35.099 1.00 82.56 316 ILE A C 1
ATOM 2369 O O . ILE A 1 316 ? -5.110 0.997 36.003 1.00 82.56 316 ILE A O 1
ATOM 2373 N N . PHE A 1 317 ? -3.626 2.395 35.064 1.00 87.12 317 PHE A N 1
ATOM 2374 C CA . PHE A 1 317 ? -2.504 2.006 35.925 1.00 87.12 317 PHE A CA 1
ATOM 2375 C C . PHE A 1 317 ? -2.234 2.958 37.097 1.00 87.12 317 PHE A C 1
ATOM 2377 O O . PHE A 1 317 ? -1.587 2.551 38.064 1.00 87.12 317 PHE A O 1
ATOM 2384 N N . ASN A 1 318 ? -2.719 4.202 37.064 1.00 86.44 318 ASN A N 1
ATOM 2385 C CA . ASN A 1 318 ? -2.485 5.173 38.130 1.00 86.44 318 ASN A CA 1
ATOM 2386 C C . ASN A 1 318 ? -3.741 5.404 38.981 1.00 86.44 318 ASN A C 1
ATOM 2388 O O . ASN A 1 318 ? -4.661 6.119 38.599 1.00 86.44 318 ASN A O 1
ATOM 2392 N N . LYS A 1 319 ? -3.717 4.891 40.217 1.00 81.25 319 LYS A N 1
ATOM 2393 C CA . LYS A 1 319 ? -4.790 5.086 41.211 1.00 81.25 319 LYS A CA 1
ATOM 2394 C C . LYS A 1 319 ? -5.011 6.549 41.621 1.00 81.25 319 LYS A C 1
ATOM 2396 O O . LYS A 1 319 ? -6.026 6.842 42.241 1.00 81.25 319 LYS A O 1
ATOM 2401 N N . LYS A 1 320 ? -4.057 7.445 41.342 1.00 87.56 320 LYS A N 1
ATOM 2402 C CA . LYS A 1 320 ? -4.146 8.878 41.669 1.00 87.56 320 LYS A CA 1
ATOM 2403 C C . LYS A 1 320 ? -4.833 9.702 40.583 1.00 87.56 320 LYS A C 1
ATOM 2405 O O . LYS A 1 320 ? -5.067 10.885 40.811 1.00 87.56 320 LYS A O 1
ATOM 2410 N N . MET A 1 321 ? -5.098 9.130 39.408 1.00 82.50 321 MET A N 1
ATOM 2411 C CA . MET A 1 321 ? -5.730 9.888 38.336 1.00 82.50 321 MET A CA 1
ATOM 2412 C C . MET A 1 321 ? -7.190 10.191 38.690 1.00 82.50 321 MET A C 1
ATOM 2414 O O . MET A 1 321 ? -7.931 9.305 39.114 1.00 82.50 321 MET A O 1
ATOM 2418 N N . ASN A 1 322 ? -7.587 11.450 38.533 1.00 80.62 322 ASN A N 1
ATOM 2419 C CA . ASN A 1 322 ? -8.939 11.947 38.771 1.00 80.62 322 ASN A CA 1
ATOM 2420 C C . ASN A 1 322 ? -9.587 12.418 37.455 1.00 80.62 322 ASN A C 1
ATOM 2422 O O . ASN A 1 322 ? -8.958 12.373 36.398 1.00 80.62 322 ASN A O 1
ATOM 2426 N N . ARG A 1 323 ? -10.881 12.752 37.525 1.00 66.06 323 ARG A N 1
ATOM 2427 C CA . ARG A 1 323 ? -11.675 13.241 36.388 1.00 66.06 323 ARG A CA 1
ATOM 2428 C C . ARG A 1 323 ? -11.343 14.681 36.038 1.00 66.06 323 ARG A C 1
ATOM 2430 O O . ARG A 1 323 ? -11.117 15.456 36.992 1.00 66.06 323 ARG A O 1
#